Protein AF-A0A831PND3-F1 (afdb_monomer_lite)

Radius of gyration: 31.45 Å; chains: 1; bounding box: 60×33×91 Å

Secondary structure (DSSP, 8-state):
----S-SSHHHHHHHHHS-HHHHHHHHHHHSSS-HHHHHHHHHHHHHHHHHHHHHHHHHTT--S--SSSPPPPGGGHHHHHHHHT-----SSHHHHHHHHHHHHHHHHTTT-HHHHHHHHHHHHSS------GGGGS-----TT-PPPPGGGGT--GGGT-TTT-HHHHTT-TTS--SS--TTS----------TTS--SSTT--------

Organism: NCBI:txid483547

pLDDT: mean 79.55, std 15.81, range [35.5, 97.19]

InterPro domains:
  IPR006521 Tail protein I [PF09684] (71-136)

Sequence (211 aa):
MAGDKPTTDSGRQLYEILPEVYRTRDSYESGGQGDLAQFLDACGTLLDRLRATLDQRLADSFPDNPPQGPSCQPWLIPYFAQLLDVRLVSPDEHGRRDEVANAVAWRQRKGTLAAIEQIAEAVGQMEVEIQEGWRRIAVTPRIGMPRLPAGALGEDAAFDERAEHPLWAARHPALPTTTVDFRRPAGAVQVAVAEDAFPANPTAKRTTFSG

Structure (mmCIF, N/CA/C/O backbone):
data_AF-A0A831PND3-F1
#
_entry.id   AF-A0A831PND3-F1
#
loop_
_atom_site.group_PDB
_atom_site.id
_atom_site.type_symbol
_atom_site.label_atom_id
_atom_site.label_alt_id
_atom_site.label_comp_id
_atom_site.label_asym_id
_atom_site.label_entity_id
_atom_site.label_seq_id
_atom_site.pdbx_PDB_ins_code
_atom_site.Cartn_x
_atom_site.Cartn_y
_atom_site.Cartn_z
_atom_site.occupancy
_atom_site.B_iso_or_equiv
_atom_site.auth_seq_id
_atom_site.auth_comp_id
_atom_site.auth_asym_id
_atom_site.auth_atom_id
_atom_site.pdbx_PDB_model_num
ATOM 1 N N . MET A 1 1 ? -3.982 -18.893 42.682 1.00 35.50 1 MET A N 1
ATOM 2 C CA . MET A 1 1 ? -3.520 -17.514 42.409 1.00 35.50 1 MET A CA 1
ATOM 3 C C . MET A 1 1 ? -3.894 -17.154 40.969 1.00 35.50 1 MET A C 1
ATOM 5 O O . MET A 1 1 ? -3.021 -16.886 40.155 1.00 35.50 1 MET A O 1
ATOM 9 N N . ALA A 1 2 ? -5.181 -17.263 40.622 1.00 39.81 2 ALA A N 1
ATOM 10 C CA . ALA A 1 2 ? -5.678 -16.899 39.295 1.00 39.81 2 ALA A CA 1
ATOM 11 C C . ALA A 1 2 ? -5.933 -15.387 39.294 1.00 39.81 2 ALA A C 1
ATOM 13 O O . ALA A 1 2 ? -6.403 -14.857 40.297 1.00 39.81 2 ALA A O 1
ATOM 14 N N . GLY A 1 3 ? -5.502 -14.707 38.234 1.00 50.91 3 GLY A N 1
ATOM 15 C CA . GLY A 1 3 ? -5.354 -13.257 38.196 1.00 50.91 3 GLY A CA 1
ATOM 16 C C . GLY A 1 3 ? -6.664 -12.510 38.419 1.00 50.91 3 GLY A C 1
ATOM 17 O O . GLY A 1 3 ? -7.605 -12.645 37.648 1.00 50.91 3 GLY A O 1
ATOM 18 N N . ASP A 1 4 ? -6.656 -11.657 39.435 1.00 60.09 4 ASP A N 1
ATOM 19 C CA . ASP A 1 4 ? -7.743 -10.781 39.885 1.00 60.09 4 ASP A CA 1
ATOM 20 C C . ASP A 1 4 ? -8.026 -9.605 38.924 1.00 60.09 4 ASP A C 1
ATOM 22 O O . ASP A 1 4 ? -8.488 -8.539 39.320 1.00 60.09 4 ASP A O 1
ATOM 26 N N . LYS A 1 5 ? -7.637 -9.744 37.651 1.00 69.12 5 LYS A N 1
ATOM 27 C CA . LYS A 1 5 ? -7.599 -8.651 36.678 1.00 69.12 5 LYS A CA 1
ATOM 28 C C . LYS A 1 5 ? -8.502 -8.957 35.485 1.00 69.12 5 LYS A C 1
ATOM 30 O O . LYS A 1 5 ? -8.560 -10.115 35.068 1.00 69.12 5 LYS A O 1
ATOM 35 N N . PRO A 1 6 ? -9.164 -7.935 34.921 1.00 77.06 6 PRO A N 1
ATOM 36 C CA . PRO A 1 6 ? -9.934 -8.074 33.690 1.00 77.06 6 PRO A CA 1
ATOM 37 C C . PRO A 1 6 ? -9.056 -8.600 32.545 1.00 77.06 6 PRO A C 1
ATOM 39 O O . PRO A 1 6 ? -7.870 -8.254 32.414 1.00 77.06 6 PRO A O 1
ATOM 42 N N . THR A 1 7 ? -9.654 -9.473 31.739 1.00 86.06 7 THR A N 1
ATOM 43 C CA . THR A 1 7 ? -8.992 -10.180 30.641 1.00 86.06 7 THR A CA 1
ATOM 44 C C . THR A 1 7 ? -8.966 -9.354 29.360 1.00 86.06 7 THR A C 1
ATOM 46 O O . THR A 1 7 ? -7.968 -9.391 28.641 1.00 86.06 7 THR A O 1
ATOM 49 N N . THR A 1 8 ? -10.019 -8.574 29.122 1.00 90.88 8 THR A N 1
ATOM 50 C CA . THR A 1 8 ? -10.182 -7.688 27.965 1.00 90.88 8 THR A CA 1
ATOM 51 C C . THR A 1 8 ? -9.318 -6.436 28.077 1.00 90.88 8 THR A C 1
ATOM 53 O O . THR A 1 8 ? -9.046 -5.945 29.179 1.00 90.88 8 THR A O 1
ATOM 56 N N . ASP A 1 9 ? -8.891 -5.891 26.936 1.00 92.31 9 ASP A N 1
ATOM 57 C CA . ASP A 1 9 ? -8.018 -4.714 26.920 1.00 92.31 9 ASP A CA 1
ATOM 58 C C . ASP A 1 9 ? -8.786 -3.476 27.385 1.00 92.31 9 ASP A C 1
ATOM 60 O O . ASP A 1 9 ? -8.336 -2.769 28.292 1.00 92.31 9 ASP A O 1
ATOM 64 N N . SER A 1 10 ? -9.991 -3.251 26.847 1.00 93.81 10 SER A N 1
ATOM 65 C CA . SER A 1 10 ? -10.850 -2.156 27.309 1.00 93.81 10 SER A CA 1
ATOM 66 C C . SER A 1 10 ? -11.309 -2.349 28.757 1.00 93.81 10 SER A C 1
ATOM 68 O O . SER A 1 10 ? -11.367 -1.377 29.506 1.00 93.81 10 SER A O 1
ATOM 70 N N . GLY A 1 11 ? -11.599 -3.581 29.195 1.00 92.56 11 GLY A N 1
ATOM 71 C CA . GLY A 1 11 ? -11.976 -3.852 30.588 1.00 92.56 11 GLY A CA 1
ATOM 72 C C . GLY A 1 11 ? -10.847 -3.519 31.561 1.00 92.56 11 GLY A C 1
ATOM 73 O O . GLY A 1 11 ? -11.081 -2.912 32.608 1.00 92.56 11 GLY A O 1
ATOM 74 N N . ARG A 1 12 ? -9.599 -3.820 31.180 1.00 92.19 12 ARG A N 1
ATOM 75 C CA . ARG A 1 12 ? -8.406 -3.418 31.932 1.00 92.19 12 ARG A CA 1
ATOM 76 C C . ARG A 1 12 ? -8.239 -1.915 31.996 1.00 92.19 12 ARG A C 1
ATOM 78 O O . ARG A 1 12 ? -8.052 -1.396 33.092 1.00 92.19 12 ARG A O 1
ATOM 85 N N . GLN A 1 13 ? -8.389 -1.219 30.874 1.00 93.88 13 GLN A N 1
ATOM 86 C CA . GLN A 1 13 ? -8.336 0.243 30.852 1.00 93.88 13 GLN A CA 1
ATOM 87 C C . GLN A 1 13 ? -9.412 0.868 31.748 1.00 93.88 13 GLN A C 1
ATOM 89 O O . GLN A 1 13 ? -9.112 1.760 32.537 1.00 93.88 13 GLN A O 1
ATOM 94 N N . LEU A 1 14 ? -10.654 0.378 31.683 1.00 92.56 14 LEU A N 1
ATOM 95 C CA . LEU A 1 14 ? -11.741 0.860 32.538 1.00 92.56 14 LEU A CA 1
ATOM 96 C C . LEU A 1 14 ? -11.438 0.639 34.023 1.00 92.56 14 LEU A C 1
ATOM 98 O O . LEU A 1 14 ? -11.609 1.553 34.833 1.00 92.56 14 LEU A O 1
ATOM 102 N N . TYR A 1 15 ? -10.951 -0.551 34.377 1.00 91.00 15 TYR A N 1
ATOM 103 C CA . TYR A 1 15 ? -10.554 -0.857 35.746 1.00 91.00 15 TYR A CA 1
ATOM 104 C C . TYR A 1 15 ? -9.402 0.046 36.209 1.00 91.00 15 TYR A C 1
ATOM 106 O O . TYR A 1 15 ? -9.449 0.563 37.323 1.00 91.00 15 TYR A O 1
ATOM 114 N N . GLU A 1 16 ? -8.420 0.314 35.341 1.00 90.69 16 GLU A N 1
ATOM 115 C CA . GLU A 1 16 ? -7.264 1.194 35.575 1.00 90.69 16 GLU A CA 1
ATOM 116 C C . GLU A 1 16 ? -7.594 2.694 35.659 1.00 90.69 16 GLU A C 1
ATOM 118 O O . GLU A 1 16 ? -6.811 3.458 36.234 1.00 90.69 16 GLU A O 1
ATOM 123 N N . ILE A 1 17 ? -8.759 3.124 35.182 1.00 94.25 17 ILE A N 1
ATOM 124 C CA . ILE A 1 17 ? -9.244 4.502 35.352 1.00 94.25 17 ILE A CA 1
ATOM 125 C C . ILE A 1 17 ? -9.964 4.679 36.700 1.00 94.25 17 ILE A C 1
ATOM 127 O O . ILE A 1 17 ? -9.979 5.774 37.263 1.00 94.25 17 ILE A O 1
ATOM 131 N N . LEU A 1 18 ? -10.544 3.609 37.253 1.00 91.06 18 LEU A N 1
ATOM 132 C CA . LEU A 1 18 ? -11.329 3.670 38.487 1.00 91.06 18 LEU A CA 1
ATOM 133 C C . LEU A 1 18 ? -10.467 4.079 39.701 1.00 91.06 18 LEU A C 1
ATOM 135 O O . LEU A 1 18 ? -9.390 3.520 39.872 1.00 91.06 18 LEU A O 1
ATOM 139 N N . PRO A 1 19 ? -10.911 4.971 40.603 1.00 93.06 19 PRO A N 1
ATOM 140 C CA . PRO A 1 19 ? -10.143 5.299 41.804 1.00 93.06 19 PRO A CA 1
ATOM 141 C C . PRO A 1 19 ? -9.805 4.072 42.666 1.00 93.06 19 PRO A C 1
ATOM 143 O O . PRO A 1 19 ? -10.634 3.178 42.847 1.00 93.06 19 PRO A O 1
ATOM 146 N N . GLU A 1 20 ? -8.609 4.069 43.260 1.00 88.00 20 GLU A N 1
ATOM 147 C CA . GLU A 1 20 ? -8.076 2.940 44.040 1.00 88.00 20 GLU A CA 1
ATOM 148 C C . GLU A 1 20 ? -9.002 2.504 45.183 1.00 88.00 20 GLU A C 1
ATOM 150 O O . GLU A 1 20 ? -9.171 1.310 45.412 1.00 88.00 20 GLU A O 1
ATOM 155 N N . VAL A 1 21 ? -9.690 3.454 45.830 1.00 89.88 21 VAL A N 1
ATOM 156 C CA . VAL A 1 21 ? -10.654 3.180 46.912 1.00 89.88 21 VAL A CA 1
ATOM 157 C C . VAL A 1 21 ? -11.703 2.141 46.497 1.00 89.88 21 VAL A C 1
ATOM 159 O O . VAL A 1 21 ? -12.048 1.267 47.291 1.00 89.88 21 VAL A O 1
ATOM 162 N N . TYR A 1 22 ? -12.188 2.195 45.253 1.00 87.00 22 TYR A N 1
ATOM 163 C CA . TYR A 1 22 ? -13.190 1.249 44.761 1.00 87.00 22 TYR A CA 1
ATOM 164 C C . TYR A 1 22 ? -12.589 -0.116 44.411 1.00 87.00 22 TYR A C 1
ATOM 166 O O . TYR A 1 22 ? -13.226 -1.130 44.669 1.00 87.00 22 TYR A O 1
ATOM 174 N N . ARG A 1 23 ? -11.349 -0.162 43.908 1.00 85.50 23 ARG A N 1
ATOM 175 C CA . ARG A 1 23 ? -10.635 -1.421 43.615 1.00 85.50 23 ARG A CA 1
ATOM 176 C C . ARG A 1 23 ? -10.298 -2.203 44.884 1.00 85.50 23 ARG A C 1
ATOM 178 O O . ARG A 1 23 ? -10.438 -3.423 44.940 1.00 85.50 23 ARG A O 1
ATOM 185 N N . THR A 1 24 ? -9.875 -1.493 45.926 1.00 85.06 24 THR A N 1
ATOM 186 C CA . THR A 1 24 ? -9.566 -2.098 47.226 1.00 85.06 24 THR A CA 1
ATOM 187 C C . THR A 1 24 ? -10.832 -2.605 47.906 1.00 85.06 24 THR A C 1
ATOM 189 O O . THR A 1 24 ? -10.813 -3.660 48.529 1.00 85.06 24 THR A O 1
ATOM 192 N N . ARG A 1 25 ? -11.957 -1.894 47.759 1.00 83.56 25 ARG A N 1
ATOM 193 C CA . ARG A 1 25 ? -13.242 -2.345 48.306 1.00 83.56 25 ARG A CA 1
ATOM 194 C C . ARG A 1 25 ? -13.769 -3.599 47.602 1.00 83.56 25 ARG A C 1
ATOM 196 O O . ARG A 1 25 ? -14.216 -4.515 48.281 1.00 83.56 25 ARG A O 1
ATOM 203 N N . ASP A 1 26 ? -13.678 -3.637 46.275 1.00 81.31 26 ASP A N 1
ATOM 204 C CA . ASP A 1 26 ? -14.124 -4.768 45.448 1.00 81.31 26 ASP A CA 1
ATOM 205 C C . ASP A 1 26 ? -13.335 -6.055 45.753 1.00 81.31 26 ASP A C 1
ATOM 207 O O . ASP A 1 26 ? -13.905 -7.135 45.883 1.00 81.31 26 ASP A O 1
ATOM 211 N N . SER A 1 27 ? -12.023 -5.932 45.979 1.00 74.25 27 SER A N 1
ATOM 212 C CA . SER A 1 27 ? -11.165 -7.070 46.343 1.00 74.25 27 SER A CA 1
ATOM 213 C C . SER A 1 27 ? -11.319 -7.528 47.802 1.00 74.25 27 SER A C 1
ATOM 215 O O . SER A 1 27 ? -11.101 -8.703 48.102 1.00 74.25 27 SER A O 1
ATOM 217 N N . TYR A 1 28 ? -11.718 -6.637 48.719 1.00 66.12 28 TYR A N 1
ATOM 218 C CA . TYR A 1 28 ? -11.872 -6.966 50.141 1.00 66.12 28 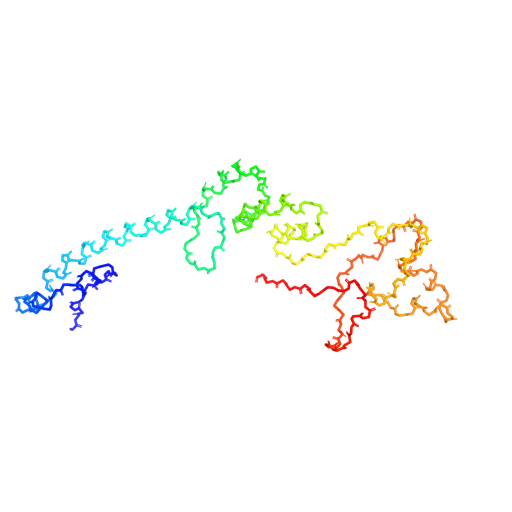TYR A CA 1
ATOM 219 C C . TYR A 1 28 ? -13.156 -7.754 50.452 1.00 66.12 28 TYR A C 1
ATOM 221 O O . TYR A 1 28 ? -13.135 -8.619 51.327 1.00 66.12 28 TYR A O 1
ATOM 229 N N . GLU A 1 29 ? -14.267 -7.478 49.757 1.00 60.94 29 GLU A N 1
ATOM 230 C CA . GLU A 1 29 ? -15.556 -8.152 50.002 1.00 60.94 29 GLU A CA 1
ATOM 231 C C . GLU A 1 29 ? -15.679 -9.519 49.293 1.00 60.94 29 GLU A C 1
ATOM 233 O O . GLU A 1 29 ? -16.270 -10.433 49.870 1.00 60.94 29 GLU A O 1
ATOM 238 N N . SER A 1 30 ? -15.095 -9.711 48.099 1.00 59.28 30 SER A N 1
ATOM 239 C CA . SER A 1 30 ? -15.351 -10.918 47.282 1.00 59.28 30 SER A CA 1
ATOM 240 C C . SER A 1 30 ? -14.415 -12.116 47.509 1.00 59.28 30 SER A C 1
ATOM 242 O O . SER A 1 30 ? -14.737 -13.216 47.061 1.00 59.28 30 SER A O 1
ATOM 244 N N . GLY A 1 31 ? -13.258 -11.975 48.174 1.00 58.12 31 GLY A N 1
ATOM 245 C CA . GLY A 1 31 ? -12.319 -13.099 48.390 1.00 58.12 31 GLY A CA 1
ATOM 246 C C . GLY A 1 31 ? -11.818 -13.799 47.103 1.00 58.12 31 GLY A C 1
ATOM 247 O O . GLY A 1 31 ? -11.272 -14.903 47.172 1.00 58.12 31 GLY A O 1
ATOM 248 N N . GLY A 1 32 ? -12.011 -13.160 45.943 1.00 62.31 32 GLY A N 1
ATOM 249 C CA . GLY A 1 32 ? -11.765 -13.611 44.568 1.00 62.31 32 GLY A CA 1
ATOM 250 C C . GLY A 1 32 ? -11.989 -12.444 43.587 1.00 62.31 32 GLY A C 1
ATOM 251 O O . GLY A 1 32 ? -12.090 -11.312 44.054 1.00 62.31 32 GLY A O 1
ATOM 252 N N . GLN A 1 33 ? -12.109 -12.713 42.271 1.00 63.28 33 GLN A N 1
ATOM 253 C CA . GLN A 1 33 ? -12.371 -11.687 41.238 1.00 63.28 33 GLN A CA 1
ATOM 254 C C . GLN A 1 33 ? -13.569 -10.829 41.643 1.00 63.28 33 GLN A C 1
ATOM 256 O O . GLN A 1 33 ? -14.703 -11.306 41.586 1.00 63.28 33 GLN A O 1
ATOM 261 N N . GLY A 1 34 ? -13.301 -9.593 42.068 1.00 78.38 34 GLY A N 1
ATOM 262 C CA . GLY A 1 34 ? -14.329 -8.665 42.521 1.00 78.38 34 GLY A CA 1
ATOM 263 C C . GLY A 1 34 ? -15.437 -8.500 41.479 1.00 78.38 34 GLY A C 1
ATOM 264 O O . GLY A 1 34 ? -15.184 -8.510 40.266 1.00 78.38 34 GLY A O 1
ATOM 265 N N . ASP A 1 35 ? -16.684 -8.421 41.941 1.00 85.94 35 ASP A N 1
ATOM 266 C CA . ASP A 1 35 ? -17.862 -8.404 41.067 1.00 85.94 35 ASP A CA 1
ATOM 267 C C . ASP A 1 35 ? -17.827 -7.192 40.122 1.00 85.94 35 ASP A C 1
ATOM 269 O O . ASP A 1 35 ? -18.256 -7.280 38.965 1.00 85.94 35 ASP A O 1
ATOM 273 N N . LEU A 1 36 ? -17.255 -6.066 40.572 1.00 87.31 36 LEU A N 1
ATOM 274 C CA . LEU A 1 36 ? -17.065 -4.885 39.736 1.00 87.31 36 LEU A CA 1
ATOM 275 C C . LEU A 1 36 ? -16.008 -5.124 38.652 1.00 87.31 36 LEU A C 1
ATOM 277 O O . LEU A 1 36 ? -16.222 -4.721 37.508 1.00 87.31 36 LEU A O 1
ATOM 281 N N . ALA A 1 37 ? -14.895 -5.791 38.969 1.00 87.25 37 ALA A N 1
ATOM 282 C CA . ALA A 1 37 ? -13.896 -6.162 37.969 1.00 87.25 37 ALA A CA 1
ATOM 283 C C . ALA A 1 37 ? -14.490 -7.071 36.876 1.00 87.25 37 ALA A C 1
ATOM 285 O O . ALA A 1 37 ? -14.243 -6.835 35.692 1.00 87.25 37 ALA A O 1
ATOM 286 N N . GLN A 1 38 ? -15.325 -8.052 37.245 1.00 88.69 38 GLN A N 1
ATOM 287 C CA . GLN A 1 38 ? -16.021 -8.918 36.280 1.00 88.69 38 GLN A CA 1
ATOM 288 C C . GLN A 1 38 ? -17.031 -8.142 35.428 1.00 88.69 38 GLN A C 1
ATOM 290 O O . GLN A 1 38 ? -17.097 -8.327 34.211 1.00 88.69 38 GLN A O 1
ATOM 295 N N . PHE A 1 39 ? -17.797 -7.240 36.045 1.00 90.69 39 PHE A N 1
ATOM 296 C CA . PHE A 1 39 ? -18.729 -6.375 35.325 1.00 90.69 39 PHE A CA 1
ATOM 297 C C . PHE A 1 39 ? -18.006 -5.490 34.299 1.00 90.69 39 PHE A C 1
ATOM 299 O O . PHE A 1 39 ? -18.421 -5.411 33.141 1.00 90.69 39 PHE A O 1
ATOM 306 N N . LEU A 1 40 ? -16.892 -4.866 34.693 1.00 92.50 40 LEU A N 1
ATOM 307 C CA . LEU A 1 40 ? -16.088 -4.035 33.797 1.00 92.50 40 LEU A CA 1
ATOM 308 C C . LEU A 1 40 ? -15.431 -4.852 32.679 1.00 92.50 40 LEU A C 1
ATOM 310 O O . LEU A 1 40 ? -15.323 -4.348 31.562 1.00 92.50 40 LEU A O 1
ATOM 314 N N . ASP A 1 41 ? -15.054 -6.107 32.929 1.00 92.56 41 ASP A N 1
ATOM 315 C CA . ASP A 1 41 ? -14.547 -7.013 31.889 1.00 92.56 41 ASP A CA 1
ATOM 316 C C . ASP A 1 41 ? -15.638 -7.393 30.869 1.00 92.56 41 ASP A C 1
ATOM 318 O O . ASP A 1 41 ? -15.409 -7.403 29.654 1.00 92.56 41 ASP A O 1
ATOM 322 N N . ALA A 1 42 ? -16.870 -7.620 31.335 1.00 93.19 42 ALA A N 1
ATOM 323 C CA . ALA A 1 42 ? -18.021 -7.845 30.462 1.00 93.19 42 ALA A CA 1
ATOM 324 C C . ALA A 1 42 ? -18.337 -6.604 29.603 1.00 93.19 42 ALA A C 1
ATOM 326 O O . ALA A 1 42 ? -18.576 -6.728 28.398 1.00 93.19 42 ALA A O 1
ATOM 327 N N . CYS A 1 43 ? -18.274 -5.398 30.184 1.00 94.88 43 CYS A N 1
ATOM 328 C CA . CYS A 1 43 ? -18.353 -4.147 29.423 1.00 94.88 43 CYS A CA 1
ATOM 329 C C . CYS A 1 43 ? -17.195 -4.017 28.420 1.00 94.88 43 CYS A C 1
ATOM 331 O O . CYS A 1 43 ? -17.421 -3.643 27.267 1.00 94.88 43 CYS A O 1
ATOM 333 N N . GLY A 1 44 ? -15.977 -4.372 28.834 1.00 95.56 44 GLY A N 1
ATOM 334 C CA . GLY A 1 44 ? -14.778 -4.383 28.000 1.00 95.56 44 GLY A CA 1
ATOM 335 C C . GLY A 1 44 ? -14.932 -5.257 26.760 1.00 95.56 44 GLY A C 1
ATOM 336 O O . GLY A 1 44 ? -14.604 -4.818 25.663 1.00 95.56 44 GLY A O 1
ATOM 337 N N . THR A 1 45 ? -15.565 -6.425 26.892 1.00 95.69 45 THR A N 1
ATOM 338 C CA . THR A 1 45 ? -15.861 -7.319 25.758 1.00 95.69 45 THR A CA 1
ATOM 339 C C . THR A 1 45 ? -16.691 -6.627 24.672 1.00 95.69 45 THR A C 1
ATOM 341 O O . THR A 1 45 ? -16.440 -6.802 23.478 1.00 95.69 45 THR A O 1
ATOM 344 N N . LEU A 1 46 ? -17.700 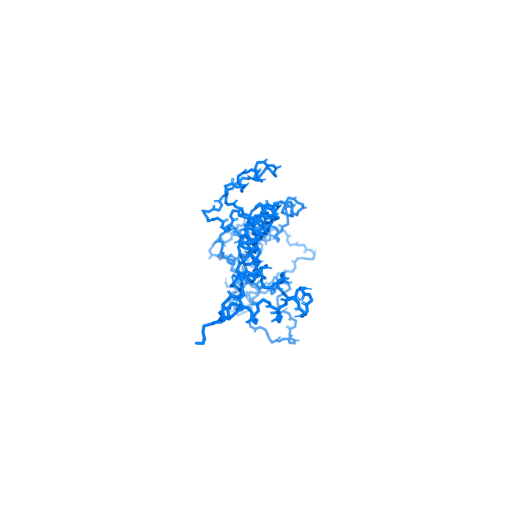-5.841 25.063 1.00 96.19 46 LEU A N 1
ATOM 345 C CA . LEU A 1 46 ? -18.529 -5.097 24.113 1.00 96.19 46 LEU A CA 1
ATOM 346 C C . LEU A 1 46 ? -17.742 -3.948 23.473 1.00 96.19 46 LEU A C 1
ATOM 348 O O . LEU A 1 46 ? -17.838 -3.747 22.261 1.00 96.19 46 LEU A O 1
ATOM 352 N N . LEU A 1 47 ? -16.958 -3.218 24.268 1.00 96.75 47 LEU A N 1
ATOM 353 C CA . LEU A 1 47 ? -16.147 -2.099 23.787 1.00 96.75 47 LEU A CA 1
ATOM 354 C C . LEU A 1 47 ? -15.045 -2.548 22.826 1.00 96.75 47 LEU A C 1
ATOM 356 O O . LEU A 1 47 ? -14.865 -1.911 21.793 1.00 96.75 47 LEU A O 1
ATOM 360 N N . ASP A 1 48 ? -14.377 -3.668 23.100 1.00 96.19 48 ASP A N 1
ATOM 361 C CA . ASP A 1 48 ? -13.359 -4.237 22.213 1.00 96.19 48 ASP A CA 1
ATOM 362 C C . ASP A 1 48 ? -13.967 -4.634 20.861 1.00 96.19 48 ASP A C 1
ATOM 364 O O . ASP A 1 48 ? -13.398 -4.342 19.811 1.00 96.19 48 ASP A O 1
ATOM 368 N N . ARG A 1 49 ? -15.174 -5.220 20.853 1.00 96.50 49 ARG A N 1
ATOM 369 C CA . ARG A 1 49 ? -15.898 -5.527 19.604 1.00 96.50 49 ARG A CA 1
ATOM 370 C C . ARG A 1 49 ? -16.291 -4.269 18.837 1.00 96.50 49 ARG A C 1
ATOM 372 O O . ARG A 1 49 ? -16.177 -4.234 17.610 1.00 96.50 49 ARG A O 1
ATOM 379 N N . LEU A 1 50 ? -16.760 -3.241 19.544 1.00 97.19 50 LEU A N 1
ATOM 380 C CA . LEU A 1 50 ? -17.100 -1.959 18.933 1.00 97.19 50 LEU A CA 1
ATOM 381 C C . LEU A 1 50 ? -15.855 -1.311 18.320 1.00 97.19 50 LEU A C 1
ATOM 383 O O . LEU A 1 50 ? -15.900 -0.868 17.176 1.00 97.19 50 LEU A O 1
ATOM 387 N N . ARG A 1 51 ? -14.739 -1.313 19.053 1.00 95.31 51 ARG A N 1
ATOM 388 C CA . ARG A 1 51 ? -13.455 -0.796 18.587 1.00 95.31 51 ARG A CA 1
ATOM 389 C C . ARG A 1 51 ? -12.962 -1.551 17.360 1.00 95.31 51 ARG A C 1
ATOM 391 O O . ARG A 1 51 ? -12.702 -0.912 16.352 1.00 95.31 51 ARG A O 1
ATOM 398 N N . ALA A 1 52 ? -12.956 -2.882 17.393 1.00 94.69 52 ALA A N 1
ATOM 399 C CA . ALA A 1 52 ? -12.585 -3.701 16.240 1.00 94.69 52 ALA A CA 1
ATOM 400 C C . ALA A 1 52 ? -13.456 -3.399 15.007 1.00 94.69 52 ALA A C 1
ATOM 402 O O . ALA A 1 52 ? -12.958 -3.354 13.886 1.00 94.69 52 ALA A O 1
ATOM 403 N N . THR A 1 53 ? -14.752 -3.132 15.206 1.00 96.31 53 THR A N 1
ATOM 404 C CA . THR A 1 53 ? -15.659 -2.728 14.119 1.00 96.31 53 THR A CA 1
ATOM 405 C C . THR A 1 53 ? -15.298 -1.352 13.555 1.00 96.31 53 THR A C 1
ATOM 407 O O . THR A 1 53 ? -15.343 -1.155 12.343 1.00 96.31 53 THR A O 1
ATOM 410 N N . LEU A 1 54 ? -14.947 -0.390 14.413 1.00 96.25 54 LEU A N 1
ATOM 411 C CA . LEU A 1 54 ? -14.516 0.943 13.985 1.00 96.25 54 LEU A CA 1
ATOM 412 C C . LEU A 1 54 ? -13.167 0.900 13.262 1.00 96.25 54 LEU A C 1
ATOM 414 O O . LEU A 1 54 ? -13.029 1.548 12.227 1.00 96.25 54 LEU A O 1
ATOM 418 N N . ASP A 1 55 ? -12.221 0.111 13.767 1.00 95.00 55 ASP A N 1
A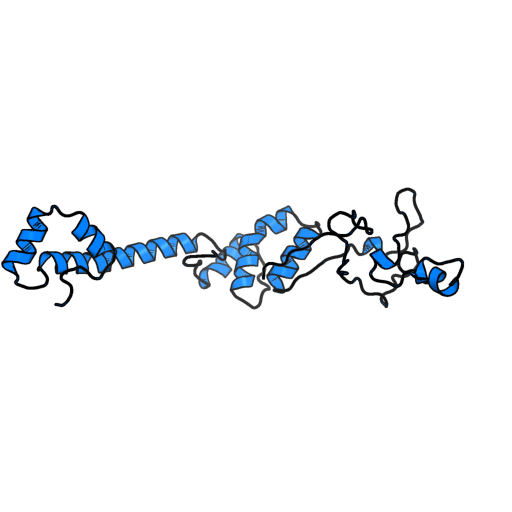TOM 419 C CA . ASP A 1 55 ? -10.907 -0.082 13.157 1.00 95.00 55 ASP A CA 1
ATOM 420 C C . ASP A 1 55 ? -11.050 -0.739 11.776 1.00 95.00 55 ASP A C 1
ATOM 422 O O . ASP A 1 55 ? -10.477 -0.250 10.803 1.00 95.00 55 ASP A O 1
ATOM 426 N N . GLN A 1 56 ? -11.896 -1.772 11.645 1.00 95.75 56 GLN A N 1
ATOM 427 C CA . GLN A 1 56 ? -12.190 -2.375 10.342 1.00 95.75 56 GLN A CA 1
ATOM 428 C C . GLN A 1 56 ? -12.888 -1.388 9.401 1.00 95.75 56 GLN A C 1
ATOM 430 O O . GLN A 1 56 ? -12.519 -1.292 8.237 1.00 95.75 56 GLN A O 1
ATOM 435 N N . ARG A 1 57 ? -13.857 -0.605 9.889 1.00 95.19 57 ARG A N 1
ATOM 436 C CA . ARG A 1 57 ? -14.542 0.407 9.072 1.00 95.19 57 ARG A CA 1
ATOM 437 C C . ARG A 1 57 ? -13.583 1.494 8.575 1.00 95.19 57 ARG A C 1
ATOM 439 O O . ARG A 1 57 ? -13.755 2.008 7.470 1.00 95.19 57 ARG A O 1
ATOM 446 N N . LEU A 1 58 ? -12.601 1.871 9.392 1.00 94.62 58 LEU A N 1
ATOM 447 C CA . LEU A 1 58 ? -11.538 2.778 8.976 1.00 94.62 58 LEU A CA 1
ATOM 448 C C . LEU A 1 58 ? -10.669 2.120 7.900 1.00 94.62 58 LEU A C 1
ATOM 450 O O . LEU A 1 58 ? -10.443 2.740 6.865 1.00 94.62 58 LEU A O 1
ATOM 454 N N . ALA A 1 59 ? -10.251 0.868 8.105 1.00 94.75 59 ALA A N 1
ATOM 455 C CA . ALA A 1 59 ? -9.482 0.109 7.121 1.00 94.75 59 ALA A CA 1
ATOM 456 C C . ALA A 1 59 ? -10.226 -0.032 5.785 1.00 94.75 59 ALA A C 1
ATOM 458 O O . ALA A 1 59 ? -9.632 0.161 4.733 1.00 94.75 59 ALA A O 1
ATOM 459 N N . ASP A 1 60 ? -11.542 -0.252 5.809 1.00 94.88 60 ASP A N 1
ATOM 460 C CA . ASP A 1 60 ? -12.396 -0.330 4.617 1.00 94.88 60 ASP A CA 1
ATOM 461 C C . ASP A 1 60 ? -12.411 0.969 3.794 1.00 94.88 60 ASP A C 1
ATOM 463 O O . ASP A 1 60 ? -12.766 0.958 2.619 1.00 94.88 60 ASP A O 1
ATOM 467 N N . SER A 1 61 ? -11.991 2.100 4.365 1.00 92.75 61 SER A N 1
ATOM 468 C CA . SER A 1 61 ? -11.878 3.358 3.617 1.00 92.75 61 SER A CA 1
ATOM 469 C C . SER A 1 61 ? -10.662 3.394 2.681 1.00 92.75 61 SER A C 1
ATOM 471 O O . SER A 1 61 ? -10.618 4.244 1.790 1.00 92.75 61 SER A O 1
ATOM 473 N N . PHE A 1 62 ? -9.698 2.484 2.856 1.00 92.81 62 PHE A N 1
ATOM 474 C CA . PHE A 1 62 ? -8.436 2.471 2.121 1.00 92.81 62 PHE A CA 1
ATOM 475 C C . PHE A 1 62 ? -8.252 1.141 1.371 1.00 92.81 62 PHE A C 1
ATOM 477 O O . PHE A 1 62 ? -8.201 0.082 1.991 1.00 92.81 62 PHE A O 1
ATOM 484 N N . PRO A 1 63 ? -8.169 1.148 0.029 1.00 91.81 63 PRO A N 1
ATOM 485 C CA . PRO A 1 63 ? -8.032 -0.079 -0.756 1.00 91.81 63 PRO A CA 1
ATOM 486 C C . PRO A 1 63 ? -6.614 -0.671 -0.744 1.00 91.81 63 PRO A C 1
ATOM 488 O O . PRO A 1 63 ? -6.385 -1.664 -1.427 1.00 91.81 63 PRO A O 1
ATOM 491 N N . ASP A 1 64 ? -5.670 -0.058 -0.033 1.00 90.75 64 ASP A N 1
ATOM 492 C CA . ASP A 1 64 ? -4.255 -0.411 -0.028 1.00 90.75 64 ASP A CA 1
ATOM 493 C C . ASP A 1 64 ? -3.931 -1.629 0.855 1.00 90.75 64 ASP A C 1
ATOM 495 O O . ASP A 1 64 ? -4.791 -2.248 1.495 1.00 90.75 64 ASP A O 1
ATOM 499 N N . ASN A 1 65 ? -2.652 -2.003 0.825 1.00 89.94 65 ASN A N 1
ATOM 500 C CA . ASN A 1 65 ? -2.067 -3.073 1.616 1.00 89.94 65 ASN A CA 1
ATOM 501 C C . ASN A 1 65 ? -1.200 -2.461 2.732 1.00 89.94 65 ASN A C 1
ATOM 503 O O . ASN A 1 65 ? -0.013 -2.206 2.511 1.00 89.94 65 ASN A O 1
ATOM 507 N N . PRO A 1 66 ? -1.757 -2.186 3.926 1.00 89.62 66 PRO A N 1
ATOM 508 C CA . PRO A 1 66 ? -0.971 -1.623 5.013 1.00 89.62 66 PRO A CA 1
ATOM 509 C C . PRO A 1 66 ? 0.063 -2.644 5.527 1.00 89.62 66 PRO A C 1
ATOM 511 O O . PRO A 1 66 ? -0.251 -3.829 5.648 1.00 89.62 66 PRO A O 1
ATOM 514 N N . PRO A 1 67 ? 1.286 -2.213 5.900 1.00 87.19 67 PRO A N 1
ATOM 515 C CA . PRO A 1 67 ? 2.313 -3.113 6.435 1.00 87.19 67 PRO A CA 1
ATOM 516 C C . PRO A 1 67 ? 1.949 -3.672 7.819 1.00 87.19 67 PRO A C 1
ATOM 518 O O . PRO A 1 67 ? 2.503 -4.680 8.252 1.00 87.19 67 PRO A O 1
ATOM 521 N N . GLN A 1 68 ? 1.054 -2.993 8.543 1.00 86.50 68 GLN A N 1
ATOM 522 C CA . GLN A 1 68 ? 0.572 -3.378 9.866 1.00 86.50 68 GLN A CA 1
ATOM 523 C C . GLN A 1 68 ? -0.910 -3.015 9.994 1.00 86.50 68 GLN A C 1
ATOM 525 O O . GLN A 1 68 ? -1.323 -1.944 9.555 1.00 86.50 68 GLN A O 1
ATOM 530 N N . GLY A 1 69 ? -1.685 -3.870 10.662 1.00 86.81 69 GLY A N 1
ATOM 531 C CA . GLY A 1 69 ? -3.113 -3.654 10.902 1.00 86.81 69 GLY A CA 1
ATOM 532 C C . GLY A 1 69 ? -4.027 -4.356 9.890 1.00 86.81 69 GLY A C 1
ATOM 533 O O . GLY A 1 69 ? -3.549 -5.082 9.016 1.00 86.81 69 GLY A O 1
ATOM 534 N N . PRO A 1 70 ? -5.353 -4.203 10.048 1.00 90.06 70 PRO A N 1
ATOM 535 C CA . PRO A 1 70 ? -6.322 -4.794 9.138 1.00 90.06 70 PRO A CA 1
ATOM 536 C C . PRO A 1 70 ? -6.326 -4.051 7.800 1.00 90.06 70 PRO A C 1
ATOM 538 O O . PRO A 1 70 ? -6.264 -2.824 7.758 1.00 90.06 70 PRO A O 1
ATOM 541 N N . SER A 1 71 ? -6.435 -4.798 6.706 1.00 92.50 71 SER A N 1
ATOM 542 C CA . SER A 1 71 ? -6.717 -4.243 5.386 1.00 92.50 71 SER A CA 1
ATOM 543 C C . SER A 1 71 ? -8.228 -4.095 5.175 1.00 92.50 71 SER A C 1
ATOM 545 O O . SER A 1 71 ? -9.045 -4.685 5.891 1.00 92.50 71 SER A O 1
ATOM 547 N N . CYS A 1 72 ? -8.612 -3.300 4.174 1.00 94.25 72 CYS A N 1
ATOM 548 C CA . CYS A 1 72 ? -9.995 -3.202 3.702 1.00 94.25 72 CYS A CA 1
ATOM 549 C C . CYS A 1 72 ? -10.584 -4.587 3.395 1.00 94.25 72 CYS A C 1
ATOM 551 O O . CYS A 1 72 ? -9.849 -5.481 3.002 1.00 94.25 72 CYS A O 1
ATOM 553 N N . GLN A 1 73 ? -11.887 -4.812 3.531 1.00 94.25 73 GLN A N 1
ATOM 554 C CA . GLN A 1 73 ? -12.474 -6.117 3.218 1.00 94.25 73 GLN A CA 1
ATOM 555 C C . GLN A 1 73 ? -12.462 -6.444 1.702 1.00 94.25 73 GLN A C 1
ATOM 557 O O . GLN A 1 73 ? -12.777 -5.582 0.879 1.00 94.25 73 GLN A O 1
ATOM 562 N N . PRO A 1 74 ? -12.190 -7.706 1.296 1.00 93.50 74 PRO A N 1
ATOM 563 C CA . PRO A 1 74 ? -12.028 -8.083 -0.118 1.00 93.50 74 PRO A CA 1
ATOM 564 C C . PRO A 1 74 ? -13.235 -7.753 -1.007 1.00 93.50 74 PRO A C 1
ATOM 566 O O . PRO A 1 74 ? -13.091 -7.427 -2.185 1.00 93.50 74 PRO A O 1
ATOM 569 N N . TRP A 1 75 ? -14.446 -7.826 -0.444 1.00 94.25 75 TRP A N 1
ATOM 570 C CA . TRP A 1 75 ? -15.688 -7.568 -1.174 1.00 94.25 75 TRP A CA 1
ATOM 571 C C . TRP A 1 75 ? -15.844 -6.103 -1.594 1.00 94.25 75 TRP A C 1
ATOM 573 O O . TRP A 1 75 ? -16.658 -5.824 -2.473 1.00 94.25 75 TRP A O 1
ATOM 583 N N . LEU A 1 76 ? -15.081 -5.179 -1.001 1.00 95.88 76 LEU A N 1
ATOM 584 C CA . LEU A 1 76 ? -15.142 -3.753 -1.307 1.00 95.88 76 LEU A CA 1
ATOM 585 C C . LEU A 1 76 ? -14.245 -3.370 -2.500 1.00 95.88 76 LEU A C 1
ATOM 587 O O . LEU A 1 76 ? -14.520 -2.385 -3.187 1.00 95.88 76 LEU A O 1
ATOM 591 N N . ILE A 1 77 ? -13.229 -4.185 -2.819 1.00 95.12 77 ILE A N 1
ATOM 592 C CA . ILE A 1 77 ? -12.290 -3.944 -3.931 1.00 95.12 77 ILE A CA 1
ATOM 593 C C . ILE A 1 77 ? -13.019 -3.720 -5.272 1.00 95.12 77 ILE A C 1
ATOM 595 O O . ILE A 1 77 ? -12.704 -2.739 -5.947 1.00 95.12 77 ILE A O 1
ATOM 599 N N . PRO A 1 78 ? -14.024 -4.530 -5.675 1.00 95.31 78 PRO A N 1
ATOM 600 C CA . PRO A 1 78 ? -14.755 -4.298 -6.922 1.00 95.31 78 PRO A CA 1
ATOM 601 C C . PRO A 1 78 ? -15.500 -2.956 -6.963 1.00 95.31 78 PRO A C 1
ATOM 603 O O . PRO A 1 78 ? -15.636 -2.369 -8.034 1.00 95.31 78 PRO A O 1
ATOM 606 N N . TYR A 1 79 ? -15.954 -2.444 -5.815 1.00 96.00 79 TYR A N 1
ATOM 607 C CA . TYR A 1 79 ? -16.630 -1.146 -5.737 1.00 96.00 79 TYR A CA 1
ATOM 608 C C . TYR A 1 79 ? -15.643 0.003 -5.914 1.00 96.00 79 TYR A C 1
ATOM 610 O O . TYR A 1 79 ? -15.931 0.946 -6.650 1.00 96.00 79 TYR A O 1
ATOM 618 N N . PHE A 1 80 ? -14.455 -0.091 -5.311 1.00 96.50 80 PHE A N 1
ATOM 619 C CA . PHE A 1 80 ? -13.388 0.870 -5.581 1.00 96.50 80 PHE A CA 1
ATOM 620 C C . PHE A 1 80 ? -12.923 0.813 -7.035 1.00 96.50 80 PHE A C 1
ATOM 622 O O . PHE A 1 80 ? -12.717 1.857 -7.651 1.00 96.50 80 PHE A O 1
ATOM 629 N N . ALA A 1 81 ? -12.817 -0.388 -7.607 1.00 96.25 81 ALA A N 1
ATOM 630 C CA . ALA A 1 81 ? -12.483 -0.556 -9.012 1.00 96.25 81 ALA A CA 1
ATOM 631 C C . ALA A 1 81 ? -13.532 0.109 -9.917 1.00 96.25 81 ALA A C 1
ATOM 633 O O . ALA A 1 81 ? -13.172 0.845 -10.829 1.00 96.25 81 ALA A O 1
ATOM 634 N N . GLN A 1 82 ? -14.825 -0.053 -9.624 1.00 97.06 82 GLN A N 1
ATOM 635 C CA . GLN A 1 82 ? -15.890 0.639 -10.351 1.00 97.06 82 GLN A CA 1
ATOM 636 C C . GLN A 1 82 ? -15.831 2.164 -10.166 1.00 97.06 82 GLN A C 1
ATOM 638 O O . GLN A 1 82 ? -16.014 2.903 -11.131 1.00 97.06 82 GLN A O 1
ATOM 643 N N . LEU A 1 83 ? -15.558 2.642 -8.948 1.00 96.00 83 LEU A N 1
ATOM 644 C CA . LEU A 1 83 ? -15.466 4.069 -8.628 1.00 96.00 83 LEU A CA 1
ATOM 645 C C . LEU A 1 83 ? -14.300 4.757 -9.351 1.00 96.00 83 LEU A C 1
ATOM 647 O O . LEU A 1 83 ? -14.446 5.878 -9.835 1.00 96.00 83 LEU A O 1
ATOM 651 N N . LEU A 1 84 ? -13.145 4.093 -9.413 1.00 95.12 84 LEU A N 1
ATOM 652 C CA . LEU A 1 84 ? -11.918 4.607 -10.027 1.00 95.12 84 LEU A CA 1
ATOM 653 C C . LEU A 1 84 ? -11.766 4.207 -11.504 1.00 95.12 84 LEU A C 1
ATOM 655 O O . LEU A 1 84 ? -10.752 4.539 -12.127 1.00 95.12 84 LEU A O 1
ATOM 659 N N . ASP A 1 85 ? -12.759 3.510 -12.065 1.00 95.88 85 ASP A N 1
ATOM 660 C CA . ASP A 1 85 ? -12.743 2.971 -13.429 1.00 95.88 85 ASP A CA 1
ATOM 661 C C . ASP A 1 85 ? -11.494 2.093 -13.685 1.00 95.88 85 ASP A C 1
ATOM 663 O O . ASP A 1 85 ? -10.771 2.220 -14.672 1.00 95.88 85 ASP A O 1
ATOM 667 N N . VAL A 1 86 ? -11.171 1.219 -12.734 1.00 95.25 86 VAL A N 1
ATOM 668 C CA . VAL A 1 86 ? -10.035 0.293 -12.800 1.00 95.25 86 VAL A CA 1
ATOM 669 C C . VAL A 1 86 ? -10.518 -1.054 -13.307 1.00 95.25 86 VAL A C 1
ATOM 671 O O . VAL A 1 86 ? -11.445 -1.655 -12.765 1.00 95.25 86 VAL A O 1
ATOM 674 N N . ARG A 1 87 ? -9.848 -1.570 -14.336 1.00 94.00 87 ARG A N 1
ATOM 675 C CA . ARG A 1 87 ? -10.020 -2.956 -14.760 1.00 94.00 87 ARG A CA 1
ATOM 676 C C . ARG A 1 87 ? -9.080 -3.828 -13.942 1.00 94.00 87 ARG A C 1
ATOM 678 O O . ARG A 1 87 ? -7.875 -3.751 -14.150 1.00 94.00 87 ARG A O 1
ATOM 685 N N . LEU A 1 88 ? -9.647 -4.665 -13.079 1.00 93.75 88 LEU A N 1
ATOM 686 C CA . LEU A 1 88 ? -8.868 -5.614 -12.292 1.00 93.75 88 LEU A CA 1
ATOM 687 C C . LEU A 1 88 ? -8.283 -6.706 -13.198 1.00 93.75 88 LEU A C 1
ATOM 689 O O . LEU A 1 88 ? -9.035 -7.345 -13.944 1.00 93.75 88 LEU A O 1
ATOM 693 N N . VAL A 1 89 ? -6.965 -6.902 -13.158 1.00 92.75 89 VAL A N 1
ATOM 694 C CA . VAL A 1 89 ? -6.255 -7.892 -13.994 1.00 92.75 89 VAL A CA 1
ATOM 695 C C . VAL A 1 89 ? -5.501 -8.907 -13.143 1.00 92.75 89 VAL A C 1
ATOM 697 O O . VAL A 1 89 ? -5.437 -10.079 -13.519 1.00 92.75 89 VAL A O 1
ATOM 700 N N . SER A 1 90 ? -4.972 -8.482 -11.999 1.00 90.06 90 SER A N 1
ATOM 701 C CA . SER A 1 90 ? -4.175 -9.318 -11.117 1.00 90.06 90 SER A CA 1
ATOM 702 C C . SER A 1 90 ? -4.971 -10.544 -10.641 1.00 90.06 90 SER A C 1
ATOM 704 O O . SER A 1 90 ? -6.148 -10.429 -10.259 1.00 90.06 90 SER A O 1
ATOM 706 N N . PRO A 1 91 ? -4.366 -11.746 -10.675 1.00 87.88 91 PRO A N 1
ATOM 707 C CA . PRO A 1 91 ? -5.020 -12.957 -10.198 1.00 87.88 91 PRO A CA 1
ATOM 708 C C . PRO A 1 91 ? -5.234 -12.918 -8.681 1.00 87.88 91 PRO A C 1
ATOM 710 O O . PRO A 1 91 ? -6.278 -13.385 -8.217 1.00 87.88 91 PRO A O 1
ATOM 713 N N . ASP A 1 92 ? -4.313 -12.294 -7.948 1.00 88.62 92 ASP A N 1
ATOM 714 C CA . ASP A 1 92 ? -4.258 -12.295 -6.490 1.00 88.62 92 ASP A CA 1
ATOM 715 C C . ASP A 1 92 ? -4.941 -11.071 -5.882 1.00 88.62 92 ASP A C 1
ATOM 717 O O . ASP A 1 92 ? -4.993 -9.988 -6.461 1.00 88.62 92 ASP A O 1
ATOM 721 N N . GLU A 1 93 ? -5.459 -11.226 -4.665 1.00 88.50 93 GLU A N 1
ATOM 722 C CA . GLU A 1 93 ? -6.132 -10.132 -3.966 1.00 88.50 93 GLU A CA 1
ATOM 723 C C . GLU A 1 93 ? -5.181 -8.972 -3.640 1.00 88.50 93 GLU A C 1
ATOM 725 O O . GLU A 1 93 ? -5.567 -7.812 -3.768 1.00 88.50 93 GLU A O 1
ATOM 730 N N . HIS A 1 94 ? -3.933 -9.282 -3.277 1.00 88.94 94 HIS A N 1
ATOM 731 C CA . HIS A 1 94 ? -2.910 -8.283 -2.965 1.00 88.94 94 HIS A CA 1
ATOM 732 C C . HIS A 1 94 ? -2.616 -7.386 -4.175 1.00 88.94 94 HIS A C 1
ATOM 734 O O . HIS A 1 94 ? -2.727 -6.168 -4.071 1.00 88.94 94 HIS A O 1
ATOM 740 N N . GLY A 1 95 ? -2.379 -7.979 -5.350 1.00 89.94 95 GLY A N 1
ATOM 741 C CA . GLY A 1 95 ? -2.146 -7.211 -6.572 1.00 89.94 95 GLY A CA 1
ATOM 742 C C . GLY A 1 95 ? -3.390 -6.449 -7.043 1.00 89.94 95 GLY A C 1
ATOM 743 O O . GLY A 1 95 ? -3.277 -5.317 -7.501 1.00 89.94 95 GLY A O 1
ATOM 744 N N . ARG A 1 96 ? -4.605 -6.992 -6.857 1.00 92.62 96 ARG A N 1
ATOM 745 C CA . ARG A 1 96 ? -5.851 -6.241 -7.134 1.00 92.62 96 ARG A CA 1
ATOM 746 C C . ARG A 1 96 ? -5.994 -5.002 -6.249 1.00 92.62 96 ARG A C 1
ATOM 748 O O . ARG A 1 96 ? -6.522 -3.990 -6.704 1.00 92.62 96 ARG A O 1
ATOM 755 N N . ARG A 1 97 ? -5.546 -5.069 -4.994 1.00 93.12 97 ARG A N 1
ATOM 756 C CA . ARG A 1 97 ? -5.496 -3.908 -4.090 1.00 93.12 97 ARG A CA 1
ATOM 757 C C . ARG A 1 97 ? -4.488 -2.882 -4.578 1.00 93.12 97 ARG A C 1
ATOM 759 O O . ARG A 1 97 ? -4.840 -1.711 -4.688 1.00 93.12 97 ARG A O 1
ATOM 766 N N . ASP A 1 98 ? -3.296 -3.321 -4.971 1.00 92.56 98 ASP A N 1
ATOM 767 C CA . ASP A 1 98 ? -2.265 -2.431 -5.515 1.00 92.56 98 ASP A CA 1
ATOM 768 C C . ASP A 1 98 ? -2.723 -1.739 -6.803 1.00 92.56 98 ASP A C 1
ATOM 770 O O . ASP A 1 98 ? -2.458 -0.550 -6.992 1.00 92.56 98 ASP A O 1
ATOM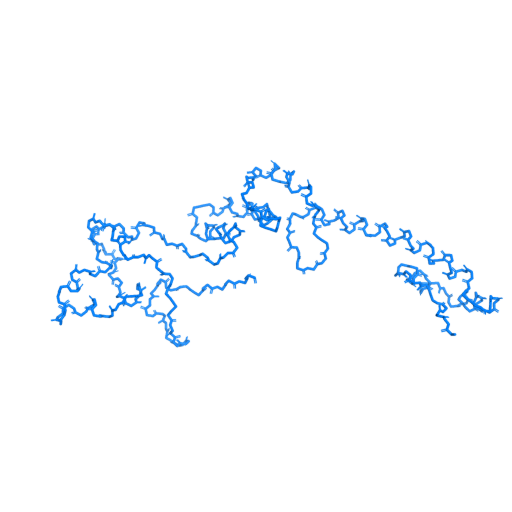 774 N N . GLU A 1 99 ? -3.465 -2.447 -7.662 1.00 93.69 99 GLU A N 1
ATOM 775 C CA . GLU A 1 99 ? -4.068 -1.879 -8.870 1.00 93.69 99 GLU A CA 1
ATOM 776 C C . GLU A 1 99 ? -5.023 -0.727 -8.557 1.00 93.69 99 GLU A C 1
ATOM 778 O O . GLU A 1 99 ? -4.994 0.314 -9.217 1.00 93.69 99 GLU A O 1
ATOM 783 N N . VAL A 1 100 ? -5.869 -0.898 -7.541 1.00 95.50 100 VAL A N 1
ATOM 784 C CA . VAL A 1 100 ? -6.845 0.112 -7.123 1.00 95.50 100 VAL A CA 1
ATOM 785 C C . VAL A 1 100 ? -6.162 1.262 -6.380 1.00 95.50 100 VAL A C 1
ATOM 787 O O . VAL A 1 100 ? -6.434 2.425 -6.681 1.00 95.50 100 VAL A O 1
ATOM 790 N N . ALA A 1 101 ? -5.256 0.961 -5.448 1.00 94.00 101 ALA A N 1
ATOM 791 C CA . ALA A 1 101 ? -4.545 1.949 -4.641 1.00 94.00 101 ALA A CA 1
ATOM 792 C C . ALA A 1 101 ? -3.684 2.885 -5.504 1.00 94.00 101 ALA A C 1
ATOM 794 O O . ALA A 1 101 ? -3.687 4.103 -5.308 1.00 94.00 101 ALA A O 1
ATOM 795 N N . ASN A 1 102 ? -3.002 2.342 -6.517 1.00 92.94 102 ASN A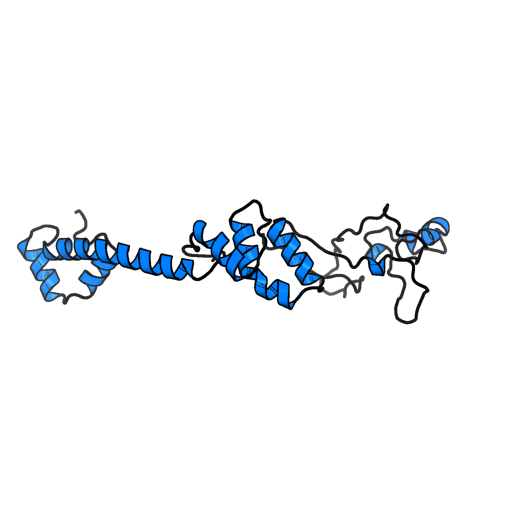 N 1
ATOM 796 C CA . ASN A 1 102 ? -2.122 3.116 -7.392 1.00 92.94 102 ASN A CA 1
ATOM 797 C C . ASN A 1 102 ? -2.817 3.688 -8.637 1.00 92.94 102 ASN A C 1
ATOM 799 O O . ASN A 1 102 ? -2.199 4.457 -9.382 1.00 92.94 102 ASN A O 1
ATOM 803 N N . ALA A 1 103 ? -4.099 3.383 -8.859 1.00 94.19 103 ALA A N 1
ATOM 804 C CA . ALA A 1 103 ? -4.837 3.742 -10.069 1.00 94.19 103 ALA A CA 1
ATOM 805 C C . ALA A 1 103 ? -4.715 5.225 -10.457 1.00 94.19 103 ALA A C 1
ATOM 807 O O . ALA A 1 103 ? -4.439 5.564 -11.612 1.00 94.19 103 ALA A O 1
ATOM 808 N N . VAL A 1 104 ? -4.897 6.127 -9.487 1.00 93.94 104 VAL A N 1
ATOM 809 C CA . VAL A 1 104 ? -4.821 7.579 -9.716 1.00 93.94 104 VAL A CA 1
ATOM 810 C C . VAL A 1 104 ? -3.399 7.991 -10.098 1.00 93.94 104 VAL A C 1
ATOM 812 O O . VAL A 1 104 ? -3.204 8.716 -11.078 1.00 93.94 104 VAL A O 1
ATOM 815 N N . ALA A 1 105 ? -2.400 7.494 -9.367 1.00 93.31 105 ALA A N 1
ATOM 816 C CA . ALA A 1 105 ? -0.998 7.818 -9.600 1.00 93.31 105 ALA A CA 1
ATOM 817 C C . ALA A 1 105 ? -0.513 7.311 -10.969 1.00 93.31 105 ALA A C 1
ATOM 819 O O . ALA A 1 105 ? 0.244 8.007 -11.652 1.00 93.31 105 ALA A O 1
ATOM 820 N N . TRP A 1 106 ? -0.968 6.130 -11.392 1.00 93.81 106 TRP A N 1
ATOM 821 C CA . TRP A 1 106 ? -0.681 5.571 -12.713 1.00 93.81 106 TRP A CA 1
ATOM 822 C C . TRP A 1 106 ? -1.360 6.359 -13.834 1.00 93.81 106 TRP A C 1
ATOM 824 O O . TRP A 1 106 ? -0.717 6.666 -14.839 1.00 93.81 106 TRP A O 1
ATOM 834 N N . ARG A 1 107 ? -2.623 6.777 -13.660 1.00 93.81 107 ARG A N 1
ATOM 835 C CA . ARG A 1 107 ? -3.321 7.625 -14.646 1.00 93.81 107 ARG A CA 1
ATOM 836 C C . ARG A 1 107 ? -2.634 8.978 -14.835 1.00 93.81 107 ARG A C 1
ATOM 838 O O . ARG A 1 107 ? -2.519 9.439 -15.971 1.00 93.81 107 ARG A O 1
ATOM 845 N N . GLN A 1 108 ? -2.163 9.601 -13.754 1.00 94.56 108 GLN A N 1
ATOM 846 C CA . GLN A 1 108 ? -1.450 10.884 -13.813 1.00 94.56 108 GLN A CA 1
ATOM 847 C C . GLN A 1 108 ? -0.099 10.778 -14.534 1.00 94.56 108 GLN A C 1
ATOM 849 O O . GLN A 1 108 ? 0.299 11.712 -15.225 1.00 94.56 108 GLN A O 1
ATOM 854 N N . ARG A 1 109 ? 0.587 9.636 -14.408 1.00 93.88 109 ARG A N 1
ATOM 855 C CA . ARG A 1 109 ? 1.915 9.381 -14.994 1.00 93.88 109 ARG A CA 1
ATOM 856 C C . ARG A 1 109 ? 1.870 8.516 -16.258 1.00 93.88 109 ARG A C 1
ATOM 858 O O . ARG A 1 109 ? 2.895 7.968 -16.670 1.00 93.88 109 ARG A O 1
ATOM 865 N N . LYS A 1 110 ? 0.701 8.386 -16.893 1.00 90.81 110 LYS A N 1
ATOM 866 C CA . LYS A 1 110 ? 0.534 7.587 -18.114 1.00 90.81 110 LYS A CA 1
ATOM 867 C C . LYS A 1 110 ? 1.533 8.015 -19.197 1.00 90.81 110 LYS A C 1
ATOM 869 O O . LYS A 1 110 ? 1.778 9.203 -19.394 1.00 90.81 110 LYS A O 1
ATOM 874 N N . GLY A 1 111 ? 2.096 7.043 -19.909 1.00 86.19 111 GLY A N 1
ATOM 875 C CA . GLY A 1 111 ? 3.089 7.288 -20.961 1.00 86.19 111 GLY A CA 1
ATOM 876 C C . GLY A 1 111 ? 4.517 7.525 -20.459 1.00 86.19 111 GLY A C 1
ATOM 877 O O . GLY A 1 111 ? 5.405 7.741 -21.278 1.00 86.19 111 GLY A O 1
ATOM 878 N N . THR A 1 112 ? 4.762 7.461 -19.147 1.00 90.19 112 THR A N 1
ATOM 879 C CA . THR A 1 112 ? 6.124 7.404 -18.598 1.00 90.19 112 THR A CA 1
ATOM 880 C C . THR A 1 112 ? 6.584 5.957 -18.448 1.00 90.19 112 THR A C 1
ATOM 882 O O . THR A 1 112 ? 5.778 5.083 -18.136 1.00 90.19 112 THR A O 1
ATOM 885 N N . LEU A 1 113 ? 7.885 5.713 -18.634 1.00 88.31 113 LEU A N 1
ATOM 886 C CA . LEU A 1 113 ? 8.499 4.392 -18.465 1.00 88.31 113 LEU A CA 1
ATOM 887 C C . LEU A 1 113 ? 8.215 3.810 -17.070 1.00 88.31 113 LEU A C 1
ATOM 889 O O . LEU A 1 113 ? 7.659 2.724 -16.955 1.00 88.31 113 LEU A O 1
ATOM 893 N N . ALA A 1 114 ? 8.466 4.623 -16.039 1.00 87.56 114 ALA A N 1
ATOM 894 C CA . ALA A 1 114 ? 8.288 4.253 -14.640 1.00 87.56 114 ALA A CA 1
ATOM 895 C C . ALA A 1 114 ? 6.845 3.860 -14.294 1.00 87.56 114 ALA A C 1
ATOM 897 O O . ALA A 1 114 ? 6.629 3.000 -13.451 1.00 87.56 114 ALA A O 1
ATOM 898 N N . ALA A 1 115 ? 5.835 4.479 -14.918 1.00 91.62 115 ALA A N 1
ATOM 899 C CA . ALA A 1 115 ? 4.450 4.078 -14.677 1.00 91.62 115 ALA A CA 1
ATOM 900 C C . ALA A 1 115 ? 4.151 2.694 -15.264 1.00 91.62 115 ALA A C 1
ATOM 902 O O . ALA A 1 115 ? 3.421 1.929 -14.646 1.00 91.62 115 ALA A O 1
ATOM 903 N N . ILE A 1 116 ? 4.700 2.370 -16.439 1.00 91.25 116 ILE A N 1
ATOM 904 C CA . ILE A 1 116 ? 4.483 1.061 -17.066 1.00 91.25 116 ILE A CA 1
ATOM 905 C C . ILE A 1 116 ? 5.231 -0.027 -16.284 1.00 91.25 116 ILE A C 1
ATOM 907 O O . ILE A 1 116 ? 4.658 -1.088 -16.064 1.00 91.25 116 ILE A O 1
ATOM 911 N N . GLU A 1 117 ? 6.452 0.256 -15.816 1.00 90.00 117 GLU A N 1
ATOM 912 C CA . GLU A 1 117 ? 7.216 -0.631 -14.922 1.00 90.00 117 GLU A CA 1
ATOM 913 C C . GLU A 1 117 ? 6.417 -0.908 -13.650 1.00 90.00 117 GLU A C 1
ATOM 915 O O . GLU A 1 117 ? 6.064 -2.051 -13.399 1.00 90.00 117 GLU A O 1
ATOM 920 N N . GLN A 1 118 ? 5.978 0.135 -12.939 1.00 89.81 118 GLN A N 1
ATOM 921 C CA . GLN A 1 118 ? 5.174 -0.017 -11.722 1.00 89.81 118 GLN A CA 1
ATOM 922 C C . GLN A 1 118 ? 3.886 -0.824 -11.934 1.00 89.81 118 GLN A C 1
ATOM 924 O O . GLN A 1 118 ? 3.509 -1.604 -11.066 1.00 89.81 118 GLN A O 1
ATOM 929 N N . ILE A 1 119 ? 3.198 -0.645 -13.068 1.00 90.88 119 ILE A N 1
ATOM 930 C CA . ILE A 1 119 ? 2.017 -1.455 -13.401 1.00 90.88 119 ILE A CA 1
ATOM 931 C C . ILE A 1 119 ? 2.424 -2.916 -13.621 1.00 90.88 119 ILE A C 1
ATOM 933 O O . ILE A 1 119 ? 1.770 -3.818 -13.106 1.00 90.88 119 ILE A O 1
ATOM 937 N N . ALA A 1 120 ? 3.483 -3.164 -14.394 1.00 89.62 120 ALA A N 1
ATOM 938 C CA . ALA A 1 120 ? 3.936 -4.513 -14.707 1.00 89.62 120 ALA A CA 1
ATOM 939 C C . ALA A 1 120 ? 4.430 -5.258 -13.459 1.00 89.62 120 ALA A C 1
ATOM 941 O O . ALA A 1 120 ? 4.113 -6.433 -13.301 1.00 89.62 120 ALA A O 1
ATOM 942 N N . GLU A 1 121 ? 5.127 -4.574 -12.555 1.00 88.12 121 GLU A N 1
ATOM 943 C CA . GLU A 1 121 ? 5.578 -5.124 -11.276 1.00 88.12 121 GLU A CA 1
ATOM 944 C C . GLU A 1 121 ? 4.400 -5.398 -10.336 1.00 88.12 121 GLU A C 1
ATOM 946 O O . GLU A 1 121 ? 4.306 -6.489 -9.783 1.00 88.12 121 GLU A O 1
ATOM 951 N N . ALA A 1 122 ? 3.447 -4.467 -10.208 1.00 86.38 122 ALA A N 1
ATOM 952 C CA . ALA A 1 122 ? 2.274 -4.663 -9.354 1.00 86.38 122 ALA A CA 1
ATOM 953 C C . ALA A 1 122 ? 1.375 -5.818 -9.837 1.00 86.38 122 ALA A C 1
ATOM 955 O O . ALA A 1 122 ? 0.869 -6.601 -9.034 1.00 86.38 122 ALA A O 1
ATOM 956 N N . VAL A 1 123 ? 1.187 -5.961 -11.154 1.00 86.75 123 VAL A N 1
ATOM 957 C CA . VAL A 1 123 ? 0.373 -7.043 -11.734 1.00 86.75 123 VAL A CA 1
ATOM 958 C C . VAL A 1 123 ? 1.139 -8.367 -11.768 1.00 86.75 123 VAL A C 1
ATOM 960 O O . VAL A 1 123 ? 0.560 -9.418 -11.500 1.00 86.75 123 VAL A O 1
ATOM 963 N N . GLY A 1 124 ? 2.419 -8.320 -12.138 1.00 84.00 124 GLY A N 1
ATOM 964 C CA . GLY A 1 124 ? 3.265 -9.486 -12.385 1.00 84.00 124 GLY A CA 1
ATOM 965 C C . GLY A 1 124 ? 4.011 -10.013 -11.161 1.00 84.00 124 GLY A C 1
ATOM 966 O O . GLY A 1 124 ? 4.517 -11.130 -11.229 1.00 84.00 124 GLY A O 1
ATOM 967 N N . GLN A 1 125 ? 4.077 -9.241 -10.070 1.00 83.75 125 GLN A N 1
ATOM 968 C CA . GLN A 1 125 ? 4.767 -9.584 -8.817 1.00 83.75 125 GLN A CA 1
ATOM 969 C C . GLN A 1 125 ? 6.220 -10.042 -9.047 1.00 83.75 125 GLN A C 1
ATOM 971 O O . GLN A 1 125 ? 6.722 -10.979 -8.429 1.00 83.75 125 GLN A O 1
ATOM 976 N N . MET A 1 126 ? 6.894 -9.388 -9.992 1.00 84.19 126 MET A N 1
ATOM 977 C CA . MET A 1 126 ? 8.285 -9.627 -10.371 1.00 84.19 126 MET A CA 1
ATOM 978 C C . MET A 1 126 ? 8.930 -8.303 -10.768 1.00 84.19 126 MET A C 1
ATOM 980 O O . MET A 1 126 ? 8.216 -7.399 -11.191 1.00 84.19 126 MET A O 1
ATOM 984 N N . GLU A 1 127 ? 10.255 -8.199 -10.666 1.00 83.00 127 GLU A N 1
ATOM 985 C CA . GLU A 1 127 ? 10.992 -7.019 -11.132 1.00 83.00 127 GLU A CA 1
ATOM 986 C C . GLU A 1 127 ? 10.852 -6.867 -12.654 1.00 83.00 127 GLU A C 1
ATOM 988 O O . GLU A 1 127 ? 11.023 -7.835 -13.407 1.00 83.00 127 GLU A O 1
ATOM 993 N N . VAL A 1 128 ? 10.542 -5.652 -13.111 1.00 83.44 128 VAL A N 1
ATOM 994 C CA . VAL A 1 128 ? 10.368 -5.355 -14.535 1.00 83.44 128 VAL A CA 1
ATOM 995 C C . VAL A 1 128 ? 11.116 -4.080 -14.893 1.00 83.44 128 VAL A C 1
ATOM 997 O O . VAL A 1 128 ? 10.762 -2.994 -14.454 1.00 83.44 128 VAL A O 1
ATOM 1000 N N . GLU A 1 129 ? 12.083 -4.204 -15.798 1.00 82.38 129 GLU A N 1
ATOM 1001 C CA . GLU A 1 129 ? 12.740 -3.063 -16.437 1.00 82.38 129 GLU A CA 1
ATOM 1002 C C . GLU A 1 129 ? 12.204 -2.911 -17.862 1.00 82.38 129 GLU A C 1
ATOM 1004 O O . GLU A 1 129 ? 12.286 -3.836 -18.682 1.00 82.38 129 GLU A O 1
ATOM 1009 N N . ILE A 1 130 ? 11.681 -1.733 -18.193 1.00 79.81 130 ILE A N 1
ATOM 1010 C CA . ILE A 1 130 ? 11.179 -1.443 -19.533 1.00 79.81 130 ILE A CA 1
ATOM 1011 C C . ILE A 1 130 ? 12.220 -0.623 -20.279 1.00 79.81 130 ILE A C 1
ATOM 1013 O O . ILE A 1 130 ? 12.865 0.280 -19.762 1.00 79.81 130 ILE A O 1
ATOM 1017 N N . GLN A 1 131 ? 12.386 -0.925 -21.562 1.00 76.31 131 GLN A N 1
ATOM 1018 C CA . GLN A 1 131 ? 13.286 -0.188 -22.439 1.00 76.31 131 GLN A CA 1
ATOM 1019 C C . GLN A 1 131 ? 12.494 0.440 -23.580 1.00 76.31 131 GLN A C 1
ATOM 1021 O O . GLN A 1 131 ? 11.619 -0.183 -24.183 1.00 76.31 131 GLN A O 1
ATOM 1026 N N . GLU A 1 132 ? 12.812 1.690 -23.907 1.00 76.62 132 GLU A N 1
ATOM 1027 C CA . GLU A 1 132 ? 12.135 2.410 -24.982 1.00 76.62 132 GLU A CA 1
ATOM 1028 C C . GLU A 1 132 ? 12.467 1.789 -26.350 1.00 76.62 132 GLU A C 1
ATOM 1030 O O . GLU A 1 132 ? 13.590 1.899 -26.847 1.00 76.62 132 GLU A O 1
ATOM 1035 N N . GLY A 1 133 ? 11.471 1.177 -26.999 1.00 70.88 133 GLY A N 1
ATOM 1036 C CA . GLY A 1 133 ? 11.659 0.481 -28.277 1.00 70.88 133 GLY A CA 1
ATOM 1037 C C . GLY A 1 133 ? 12.192 1.367 -29.411 1.00 70.88 133 GLY A C 1
ATOM 1038 O O . GLY A 1 133 ? 12.943 0.886 -30.256 1.00 70.88 133 GLY A O 1
ATOM 1039 N N . TRP A 1 134 ? 11.886 2.672 -29.410 1.00 70.94 134 TRP A N 1
ATOM 1040 C CA . TRP A 1 134 ? 12.360 3.600 -30.446 1.00 70.94 134 TRP A CA 1
ATOM 1041 C C . TRP A 1 134 ? 13.887 3.754 -30.461 1.00 70.94 134 TRP A C 1
ATOM 1043 O O . TRP A 1 134 ? 14.456 3.968 -31.528 1.00 70.94 134 TRP A O 1
ATOM 1053 N N . ARG A 1 135 ? 14.568 3.566 -29.318 1.00 66.12 135 ARG A N 1
ATOM 1054 C CA . ARG A 1 135 ? 16.041 3.602 -29.235 1.00 66.12 135 ARG A CA 1
ATOM 1055 C C . ARG A 1 135 ? 16.709 2.446 -29.978 1.00 66.12 135 ARG A C 1
ATOM 1057 O O . ARG A 1 135 ? 17.918 2.467 -30.179 1.00 66.12 135 ARG A O 1
ATOM 1064 N N . ARG A 1 136 ? 15.930 1.433 -30.360 1.00 61.62 136 ARG A N 1
ATOM 1065 C CA . ARG A 1 136 ? 16.387 0.241 -31.084 1.00 61.62 136 ARG A CA 1
ATOM 1066 C C . ARG A 1 136 ? 16.000 0.256 -32.556 1.00 61.62 136 ARG A C 1
ATOM 1068 O O . ARG A 1 136 ? 16.384 -0.649 -33.288 1.00 61.62 136 ARG A O 1
ATOM 1075 N N . ILE A 1 137 ? 15.235 1.256 -32.992 1.00 62.88 137 ILE A N 1
ATOM 1076 C CA . ILE A 1 137 ? 14.880 1.428 -34.398 1.00 62.88 137 ILE A CA 1
ATOM 1077 C C . ILE A 1 137 ? 16.047 2.113 -35.111 1.00 62.88 137 ILE A C 1
ATOM 1079 O O . ILE A 1 137 ? 16.688 3.009 -34.560 1.00 62.88 137 ILE A O 1
ATOM 1083 N N . ALA A 1 138 ? 16.304 1.706 -36.355 1.00 63.84 138 ALA A N 1
ATOM 1084 C CA . ALA A 1 138 ? 17.232 2.401 -37.235 1.00 63.84 138 ALA A CA 1
ATOM 1085 C C . ALA A 1 138 ? 16.859 3.880 -37.336 1.00 63.84 138 ALA A C 1
ATOM 1087 O O . ALA A 1 138 ? 15.790 4.231 -37.838 1.00 63.84 138 ALA A O 1
ATOM 1088 N N . VAL A 1 139 ? 17.764 4.748 -36.913 1.00 66.31 139 VAL A N 1
ATOM 1089 C CA . VAL A 1 139 ? 17.647 6.186 -37.129 1.00 66.31 139 VAL A CA 1
ATOM 1090 C C . VAL A 1 139 ? 18.919 6.688 -37.783 1.00 66.31 139 VAL A C 1
ATOM 1092 O O . VAL A 1 139 ? 20.011 6.176 -37.534 1.00 66.31 139 VAL A O 1
ATOM 1095 N N . THR A 1 140 ? 18.793 7.693 -38.643 1.00 70.12 140 THR A N 1
ATOM 1096 C CA . THR A 1 140 ? 19.968 8.365 -39.196 1.00 70.12 140 THR A CA 1
ATOM 1097 C C . THR A 1 140 ? 20.803 8.931 -38.040 1.00 70.12 140 THR A C 1
ATOM 1099 O O . THR A 1 140 ? 20.232 9.594 -37.166 1.00 70.12 140 THR A O 1
ATOM 1102 N N . PRO A 1 141 ? 22.129 8.690 -38.003 1.00 68.50 141 PRO A N 1
ATOM 1103 C CA . PRO A 1 141 ? 22.989 9.241 -36.965 1.00 68.50 141 PRO A CA 1
ATOM 1104 C C . PRO A 1 141 ? 22.817 10.758 -36.878 1.00 68.50 141 PRO A C 1
ATOM 1106 O O . PRO A 1 141 ? 22.902 11.459 -37.887 1.00 68.50 141 PRO A O 1
ATOM 1109 N N . ARG A 1 142 ? 22.574 11.268 -35.670 1.00 68.56 142 ARG A N 1
ATOM 1110 C CA . ARG A 1 142 ? 22.405 12.700 -35.404 1.00 68.56 142 ARG A CA 1
ATOM 1111 C C . ARG A 1 142 ? 23.301 13.141 -34.260 1.00 68.56 142 ARG A C 1
ATOM 1113 O O . ARG A 1 142 ? 23.611 12.365 -33.356 1.00 68.56 142 ARG A O 1
ATOM 1120 N N . ILE A 1 143 ? 23.685 14.413 -34.290 1.00 75.38 143 ILE A N 1
ATOM 1121 C CA . ILE A 1 143 ? 24.431 15.049 -33.202 1.00 75.38 143 ILE A CA 1
ATOM 1122 C C . ILE A 1 143 ? 23.607 14.902 -31.910 1.00 75.38 143 ILE A C 1
ATOM 1124 O O . ILE A 1 143 ? 22.414 15.214 -31.897 1.00 75.38 143 ILE A O 1
ATOM 1128 N N . GLY A 1 144 ? 24.235 14.374 -30.855 1.00 72.25 144 GLY A N 1
ATOM 1129 C CA . GLY A 1 144 ? 23.591 14.083 -29.567 1.00 72.25 144 GLY A CA 1
ATOM 1130 C C . GLY A 1 144 ? 23.136 12.631 -29.359 1.00 72.25 144 GLY A C 1
ATOM 1131 O O . GLY A 1 144 ? 22.590 12.331 -28.304 1.00 72.25 144 GLY A O 1
ATOM 1132 N N . MET A 1 145 ? 23.370 11.725 -30.316 1.00 71.88 145 MET A N 1
ATOM 1133 C CA . MET A 1 145 ? 23.116 10.282 -30.160 1.00 71.88 145 MET A CA 1
ATOM 1134 C C . MET A 1 145 ? 24.392 9.470 -30.443 1.00 71.88 145 MET A C 1
ATOM 1136 O O . MET A 1 145 ? 24.527 8.900 -31.528 1.00 71.88 145 MET A O 1
ATOM 1140 N N . PRO A 1 146 ? 25.370 9.453 -29.514 1.00 72.38 146 PRO A N 1
ATOM 1141 C CA . PRO A 1 146 ? 26.583 8.660 -29.682 1.00 72.38 146 PRO A CA 1
ATOM 1142 C C . PRO A 1 146 ? 26.266 7.159 -29.643 1.00 72.38 146 PRO A C 1
ATOM 1144 O O . PRO A 1 146 ? 25.355 6.719 -28.941 1.00 72.38 146 PRO A O 1
ATOM 1147 N N . ARG A 1 147 ? 27.046 6.362 -30.383 1.00 76.06 147 ARG A N 1
ATOM 1148 C CA . ARG A 1 147 ? 26.995 4.898 -30.293 1.00 76.06 147 ARG A CA 1
ATOM 1149 C C . ARG A 1 147 ? 27.398 4.488 -28.871 1.00 76.06 147 ARG A C 1
ATOM 1151 O O . ARG A 1 147 ? 28.502 4.820 -28.448 1.00 76.06 147 ARG A O 1
ATOM 1158 N N . LEU A 1 148 ? 26.516 3.793 -28.150 1.00 75.12 148 LEU A N 1
ATOM 1159 C CA . LEU A 1 148 ? 26.839 3.229 -26.834 1.00 75.12 148 LEU A CA 1
ATOM 1160 C C . LEU A 1 148 ? 27.885 2.108 -26.981 1.00 75.12 148 LEU A C 1
ATOM 1162 O O . LEU A 1 148 ? 27.823 1.393 -27.986 1.00 75.12 148 LEU A O 1
ATOM 1166 N N . PRO A 1 149 ? 28.808 1.941 -26.015 1.00 77.25 149 PRO A N 1
ATOM 1167 C CA . PRO A 1 149 ? 29.749 0.823 -26.018 1.00 77.25 149 PRO A CA 1
ATOM 1168 C C . PRO A 1 149 ? 29.013 -0.510 -25.827 1.00 77.25 149 PRO A C 1
ATOM 1170 O O . PRO A 1 149 ? 27.949 -0.561 -25.208 1.00 77.25 149 PRO A O 1
ATOM 1173 N N . ALA A 1 150 ? 29.577 -1.604 -26.324 1.00 77.00 150 ALA A N 1
ATOM 1174 C CA . ALA A 1 150 ? 28.970 -2.932 -26.265 1.00 77.00 150 ALA A CA 1
ATOM 1175 C C . ALA A 1 150 ? 28.724 -3.405 -24.823 1.00 77.00 150 ALA A C 1
ATOM 1177 O O . ALA A 1 150 ? 27.648 -3.921 -24.519 1.00 77.00 150 ALA A O 1
ATOM 1178 N N . GLY A 1 151 ? 29.647 -3.104 -23.903 1.00 73.75 151 GLY A N 1
ATOM 1179 C CA . GLY A 1 151 ? 29.482 -3.419 -22.481 1.00 73.75 151 GLY A CA 1
ATOM 1180 C C . GLY A 1 151 ? 28.271 -2.735 -21.832 1.00 73.75 151 GLY A C 1
ATOM 1181 O O . GLY A 1 151 ? 27.627 -3.313 -20.961 1.00 73.75 151 GLY A O 1
ATOM 1182 N N . ALA A 1 152 ? 27.876 -1.545 -22.305 1.00 69.00 152 ALA A N 1
ATOM 1183 C CA . ALA A 1 152 ? 26.658 -0.870 -21.844 1.00 69.00 152 ALA A CA 1
ATOM 1184 C C . ALA A 1 152 ? 25.369 -1.609 -22.254 1.00 69.00 152 ALA A C 1
ATOM 1186 O O . ALA A 1 152 ? 24.305 -1.361 -21.692 1.00 69.00 152 ALA A O 1
ATOM 1187 N N . LEU A 1 153 ? 25.461 -2.514 -23.227 1.00 69.12 153 LEU A N 1
ATOM 1188 C CA . LEU A 1 153 ? 24.363 -3.342 -23.713 1.00 69.12 153 LEU A CA 1
ATOM 1189 C C . LEU A 1 153 ? 24.452 -4.792 -23.211 1.00 69.12 153 LEU A C 1
ATOM 1191 O O . LEU A 1 153 ? 23.640 -5.612 -23.630 1.00 69.12 153 LEU A O 1
ATOM 1195 N N . GLY A 1 154 ? 25.406 -5.102 -22.322 1.00 70.50 154 GLY A N 1
ATOM 1196 C CA . GLY A 1 154 ? 25.628 -6.459 -21.806 1.00 70.50 154 GLY A CA 1
ATOM 1197 C C . GLY A 1 154 ? 26.304 -7.394 -22.796 1.00 70.50 154 GLY A C 1
ATOM 1198 O O . GLY A 1 154 ? 26.146 -8.606 -22.704 1.00 70.50 154 GLY A O 1
ATOM 1199 N N . GLU A 1 155 ? 27.018 -6.827 -23.762 1.00 75.88 155 GLU A N 1
ATOM 1200 C CA . GLU A 1 155 ? 27.637 -7.540 -24.872 1.00 75.88 155 GLU A CA 1
ATOM 1201 C C . GLU A 1 155 ? 29.163 -7.444 -24.778 1.00 75.88 155 GLU A C 1
ATOM 1203 O O . GLU A 1 155 ? 29.705 -6.559 -24.113 1.00 75.88 155 GLU A O 1
ATOM 1208 N N . ASP A 1 156 ? 29.860 -8.363 -25.444 1.00 78.81 156 ASP A N 1
ATOM 1209 C CA . ASP A 1 156 ? 31.324 -8.463 -25.400 1.00 78.81 156 ASP A CA 1
ATOM 1210 C C . ASP A 1 156 ? 32.016 -7.182 -25.920 1.00 78.81 156 ASP A C 1
ATOM 1212 O O . ASP A 1 156 ? 31.599 -6.592 -26.921 1.00 78.81 156 ASP A O 1
ATOM 1216 N N . ALA A 1 157 ? 33.110 -6.768 -25.276 1.00 80.38 157 ALA A N 1
ATOM 1217 C CA . ALA A 1 157 ? 33.911 -5.614 -25.682 1.00 80.38 157 ALA A CA 1
ATOM 1218 C C . ALA A 1 157 ? 34.506 -5.764 -27.097 1.00 80.38 157 ALA A C 1
ATOM 1220 O O . ALA A 1 157 ? 34.713 -4.757 -27.777 1.00 80.38 157 ALA A O 1
ATOM 1221 N N . ALA A 1 158 ? 34.664 -6.996 -27.600 1.00 82.50 158 ALA A N 1
ATOM 1222 C CA . ALA A 1 158 ? 35.119 -7.272 -28.967 1.00 82.50 158 ALA A CA 1
ATOM 1223 C C . ALA A 1 158 ? 34.258 -6.593 -30.058 1.00 82.50 158 ALA A C 1
ATOM 1225 O O . ALA A 1 158 ? 34.712 -6.366 -31.183 1.00 82.50 158 ALA A O 1
ATOM 1226 N N . PHE A 1 159 ? 33.004 -6.236 -29.752 1.00 79.56 159 PHE A N 1
ATOM 1227 C CA . PHE A 1 159 ? 32.150 -5.470 -30.665 1.00 79.56 159 PHE A CA 1
ATOM 1228 C C . PHE A 1 159 ? 32.645 -4.031 -30.894 1.00 79.56 159 PHE A C 1
ATOM 1230 O O . PHE A 1 159 ? 32.386 -3.463 -31.961 1.00 79.56 159 PHE A O 1
ATOM 1237 N N . ASP A 1 160 ? 33.357 -3.431 -29.938 1.00 80.88 160 ASP A N 1
ATOM 1238 C CA . ASP A 1 160 ? 33.892 -2.070 -30.050 1.00 80.88 160 ASP A CA 1
ATOM 1239 C C . ASP A 1 160 ? 35.239 -2.005 -30.785 1.00 80.88 160 ASP A C 1
ATOM 1241 O O . ASP A 1 160 ? 35.565 -0.983 -31.401 1.00 80.88 160 ASP A O 1
ATOM 1245 N N . GLU A 1 161 ? 35.975 -3.114 -30.814 1.00 84.88 161 GLU A N 1
ATOM 1246 C CA . GLU A 1 161 ? 37.328 -3.245 -31.362 1.00 84.88 161 GLU A CA 1
ATOM 1247 C C . GLU A 1 161 ? 37.332 -3.385 -32.890 1.00 84.88 161 GLU A C 1
ATOM 1249 O O . GLU A 1 161 ? 37.726 -4.393 -33.475 1.00 84.88 161 GLU A O 1
ATOM 1254 N N . ARG A 1 162 ? 36.902 -2.330 -33.590 1.00 79.56 162 ARG A N 1
ATOM 1255 C CA . ARG A 1 162 ? 36.785 -2.339 -35.060 1.00 79.56 162 ARG A CA 1
ATOM 1256 C C . ARG A 1 162 ? 38.092 -2.673 -35.791 1.00 79.56 162 ARG A C 1
ATOM 1258 O O . ARG A 1 162 ? 38.029 -3.204 -36.899 1.00 79.56 162 ARG A O 1
ATOM 1265 N N . ALA A 1 163 ? 39.238 -2.324 -35.211 1.00 84.50 163 ALA A N 1
ATOM 1266 C CA . ALA A 1 163 ? 40.550 -2.572 -35.804 1.00 84.50 163 ALA A CA 1
ATOM 1267 C C . ALA A 1 163 ? 40.934 -4.061 -35.781 1.00 84.50 163 ALA A C 1
ATOM 1269 O O . ALA A 1 163 ? 41.556 -4.539 -36.725 1.00 84.50 163 ALA A O 1
ATOM 1270 N N . GLU A 1 164 ? 40.525 -4.784 -34.739 1.00 85.81 164 GLU A N 1
ATOM 1271 C CA . GLU A 1 164 ? 40.910 -6.180 -34.504 1.00 85.81 164 GLU A CA 1
ATOM 1272 C C . GLU A 1 164 ? 39.824 -7.146 -35.004 1.00 85.81 164 GLU A C 1
ATOM 1274 O O . GLU A 1 164 ? 40.119 -8.178 -35.612 1.00 85.81 164 GLU A O 1
ATOM 1279 N N . HIS A 1 165 ? 38.550 -6.762 -34.864 1.00 83.62 165 HIS A N 1
ATOM 1280 C CA . HIS A 1 165 ? 37.395 -7.596 -35.192 1.00 83.62 165 HIS A CA 1
ATOM 1281 C C . HIS A 1 165 ? 36.354 -6.867 -36.072 1.00 83.62 165 HIS A C 1
ATOM 1283 O O . HIS A 1 165 ? 35.226 -6.592 -35.649 1.00 83.62 165 HIS A O 1
ATOM 1289 N N . PRO A 1 166 ? 36.659 -6.599 -37.358 1.00 83.62 166 PRO A N 1
ATOM 1290 C CA . PRO A 1 166 ? 35.798 -5.801 -38.240 1.00 83.62 166 PRO A CA 1
ATOM 1291 C C . PRO A 1 166 ? 34.414 -6.420 -38.507 1.00 83.62 166 PRO A C 1
ATOM 1293 O O . PRO A 1 166 ? 33.427 -5.692 -38.621 1.00 83.62 166 PRO A O 1
ATOM 1296 N N . LEU A 1 167 ? 34.307 -7.753 -38.576 1.00 83.81 167 LEU A N 1
ATOM 1297 C CA . LEU A 1 167 ? 33.022 -8.450 -38.761 1.00 83.81 167 LEU A CA 1
ATOM 1298 C C . LEU A 1 167 ? 32.118 -8.354 -37.526 1.00 83.81 167 LEU A C 1
ATOM 1300 O O . LEU A 1 167 ? 30.894 -8.300 -37.656 1.00 83.81 167 LEU A O 1
ATOM 1304 N N . TRP A 1 168 ? 32.720 -8.319 -36.339 1.00 81.00 168 TRP A N 1
ATOM 1305 C CA . TRP A 1 168 ? 32.003 -8.154 -35.081 1.00 81.00 168 TRP A CA 1
ATOM 1306 C C . TRP A 1 168 ? 31.530 -6.714 -34.946 1.00 81.00 168 TRP A C 1
ATOM 1308 O O . TRP A 1 168 ? 30.335 -6.482 -34.783 1.00 81.00 168 TRP A O 1
ATOM 1318 N N . ALA A 1 169 ? 32.416 -5.744 -35.180 1.00 78.75 169 ALA A N 1
ATOM 1319 C CA . ALA A 1 169 ? 32.066 -4.328 -35.176 1.00 78.75 169 ALA A CA 1
ATOM 1320 C C . ALA A 1 169 ? 30.967 -3.963 -36.190 1.00 78.75 169 ALA A C 1
ATOM 1322 O O . ALA A 1 169 ? 30.153 -3.086 -35.910 1.00 78.75 169 ALA A O 1
ATOM 1323 N N . ALA A 1 170 ? 30.881 -4.644 -37.340 1.00 79.75 170 ALA A N 1
ATOM 1324 C CA . ALA A 1 170 ? 29.788 -4.468 -38.307 1.00 79.75 170 ALA A CA 1
ATOM 1325 C C . ALA A 1 170 ? 28.424 -4.983 -37.802 1.00 79.75 170 ALA A C 1
ATOM 1327 O O . ALA A 1 170 ? 27.379 -4.556 -38.289 1.00 79.75 170 ALA A O 1
ATOM 1328 N N . ARG A 1 171 ? 28.429 -5.888 -36.819 1.00 77.19 171 ARG A N 1
ATOM 1329 C CA . ARG A 1 171 ? 27.250 -6.445 -36.138 1.00 77.19 171 ARG A CA 1
ATOM 1330 C C . ARG A 1 171 ? 27.013 -5.809 -34.768 1.00 77.19 171 ARG A C 1
ATOM 1332 O O . ARG A 1 171 ? 26.288 -6.384 -33.954 1.00 77.19 171 ARG A O 1
ATOM 1339 N N . HIS A 1 172 ? 27.649 -4.671 -34.495 1.00 77.50 172 HIS A N 1
ATOM 1340 C CA . HIS A 1 172 ? 27.566 -4.018 -33.200 1.00 77.50 172 HIS A CA 1
ATOM 1341 C C . HIS A 1 172 ? 26.099 -3.662 -32.869 1.00 77.50 172 HIS A C 1
ATOM 1343 O O . HIS A 1 172 ? 25.427 -3.025 -33.681 1.00 77.50 172 HIS A O 1
ATOM 1349 N N . PRO A 1 173 ? 25.598 -4.030 -31.679 1.00 73.06 173 PRO A N 1
ATOM 1350 C CA . PRO A 1 173 ? 24.178 -3.935 -31.322 1.00 73.06 173 PRO A CA 1
ATOM 1351 C C . PRO A 1 173 ? 23.624 -2.503 -31.293 1.00 73.06 173 PRO A C 1
ATOM 1353 O O . PRO A 1 173 ? 22.466 -2.288 -31.624 1.00 73.06 173 PRO A O 1
ATOM 1356 N N . ALA A 1 174 ? 24.453 -1.510 -30.953 1.00 72.44 174 ALA A N 1
ATOM 1357 C CA . ALA A 1 174 ? 24.084 -0.090 -31.020 1.00 72.44 174 ALA A CA 1
ATOM 1358 C C . ALA A 1 174 ? 24.202 0.542 -32.423 1.00 72.44 174 ALA A C 1
ATOM 1360 O O . ALA A 1 174 ? 24.086 1.763 -32.546 1.00 72.44 174 ALA A O 1
ATOM 1361 N N . LEU A 1 175 ? 24.515 -0.225 -33.478 1.00 73.12 175 LEU A N 1
ATOM 1362 C CA . LEU A 1 175 ? 24.495 0.338 -34.828 1.00 73.12 175 LEU A CA 1
ATOM 1363 C C . LEU A 1 175 ? 23.045 0.570 -35.262 1.00 73.12 175 LEU A C 1
ATOM 1365 O O . LEU A 1 175 ? 22.216 -0.324 -35.083 1.00 73.12 175 LEU A O 1
ATOM 1369 N N . PRO A 1 176 ? 22.740 1.717 -35.896 1.00 61.16 176 PRO A N 1
ATOM 1370 C CA . PRO A 1 176 ? 21.445 1.956 -36.514 1.00 61.16 176 PRO A CA 1
ATOM 1371 C C . PRO A 1 176 ? 21.316 1.066 -37.757 1.00 61.16 176 PRO A C 1
ATOM 1373 O O . PRO A 1 176 ? 21.541 1.486 -38.890 1.00 61.16 176 PRO A O 1
ATOM 1376 N N . THR A 1 177 ? 21.022 -0.209 -37.536 1.00 58.81 177 THR A N 1
ATOM 1377 C CA . THR A 1 177 ? 20.703 -1.177 -38.583 1.00 58.81 177 THR A CA 1
ATOM 1378 C C . THR A 1 177 ? 19.244 -1.001 -38.970 1.00 58.81 177 THR A C 1
ATOM 1380 O O . THR A 1 177 ? 18.405 -0.763 -38.109 1.00 58.81 177 THR A O 1
ATOM 1383 N N . THR A 1 178 ? 18.924 -1.119 -40.262 1.00 45.78 178 THR A N 1
ATOM 1384 C CA . THR A 1 178 ? 17.576 -0.935 -40.843 1.00 45.78 178 THR A CA 1
ATOM 1385 C C . THR A 1 178 ? 16.502 -1.868 -40.273 1.00 45.78 178 THR A C 1
ATOM 1387 O O . THR A 1 178 ? 15.327 -1.736 -40.611 1.00 45.78 178 THR A O 1
ATOM 1390 N N . THR A 1 179 ? 16.868 -2.815 -39.411 1.00 55.03 179 THR A N 1
ATOM 1391 C CA . THR A 1 179 ? 15.967 -3.780 -38.785 1.00 55.03 179 THR A CA 1
ATOM 1392 C C . THR A 1 179 ? 16.416 -4.005 -37.347 1.00 55.03 179 THR A C 1
ATOM 1394 O O . THR A 1 179 ? 17.587 -4.283 -37.113 1.00 55.03 179 THR A O 1
ATOM 1397 N N . VAL A 1 180 ? 15.486 -3.902 -36.394 1.00 55.44 180 VAL A N 1
ATOM 1398 C CA . VAL A 1 180 ? 15.729 -4.247 -34.984 1.00 55.44 180 VAL A CA 1
ATOM 1399 C C . VAL A 1 180 ? 16.252 -5.689 -34.915 1.00 55.44 180 VAL A C 1
ATOM 1401 O O . VAL A 1 180 ? 15.563 -6.610 -35.357 1.00 55.44 180 VAL A O 1
ATOM 1404 N N . ASP A 1 181 ? 17.459 -5.907 -34.382 1.00 61.69 181 ASP A N 1
ATOM 1405 C CA . ASP A 1 181 ? 18.008 -7.261 -34.224 1.00 61.69 181 ASP A CA 1
ATOM 1406 C C . ASP A 1 181 ? 17.407 -7.944 -32.986 1.00 61.69 181 ASP A C 1
ATOM 1408 O O . ASP A 1 181 ? 17.945 -7.873 -31.882 1.00 61.69 181 ASP A O 1
ATOM 1412 N N . PHE A 1 182 ? 16.272 -8.624 -33.170 1.00 61.50 182 PHE A N 1
ATOM 1413 C CA . PHE A 1 182 ? 15.570 -9.348 -32.100 1.00 61.50 182 PHE A CA 1
ATOM 1414 C C . PHE A 1 182 ? 16.358 -10.525 -31.505 1.00 61.50 182 PHE A C 1
ATOM 1416 O O . PHE A 1 182 ? 15.947 -11.065 -30.481 1.00 61.50 182 PHE A O 1
ATOM 1423 N N . ARG A 1 183 ? 17.488 -10.932 -32.105 1.00 65.81 183 ARG A N 1
ATOM 1424 C CA . ARG A 1 183 ? 18.353 -11.981 -31.535 1.00 65.81 183 ARG A CA 1
ATOM 1425 C C . ARG A 1 183 ? 19.099 -11.507 -30.290 1.00 65.81 183 ARG A C 1
ATOM 1427 O O . ARG A 1 183 ? 19.594 -12.341 -29.541 1.00 65.81 183 ARG A O 1
ATOM 1434 N N . ARG A 1 184 ? 19.185 -10.190 -30.085 1.00 62.31 184 ARG A N 1
ATOM 1435 C CA . ARG A 1 184 ? 19.792 -9.565 -28.909 1.00 62.31 184 ARG A CA 1
ATOM 1436 C C . ARG A 1 184 ? 18.690 -8.939 -28.052 1.00 62.31 184 ARG A C 1
ATOM 1438 O O . ARG A 1 184 ? 18.350 -7.761 -28.241 1.00 62.31 184 ARG A O 1
ATOM 1445 N N . PRO A 1 185 ? 18.055 -9.722 -27.161 1.00 58.56 185 PRO A N 1
ATOM 1446 C CA . PRO A 1 185 ? 17.021 -9.192 -26.285 1.00 58.56 185 PRO A CA 1
ATOM 1447 C C . PRO A 1 185 ? 17.581 -8.046 -25.436 1.00 58.56 185 PRO A C 1
ATOM 1449 O O . PRO A 1 185 ? 18.764 -7.999 -25.108 1.00 58.56 185 PRO A O 1
ATOM 1452 N N . ALA A 1 186 ? 16.726 -7.077 -25.109 1.00 60.84 186 ALA A N 1
ATOM 1453 C CA . ALA A 1 186 ? 17.055 -6.092 -24.089 1.00 60.84 186 ALA A CA 1
ATOM 1454 C C . ALA A 1 186 ? 17.136 -6.815 -22.750 1.00 60.84 186 ALA A C 1
ATOM 1456 O O . ALA A 1 186 ? 16.106 -7.234 -22.237 1.00 60.84 186 ALA A O 1
ATOM 1457 N N . GLY A 1 187 ? 18.340 -7.003 -22.223 1.00 60.72 187 GLY A N 1
ATOM 1458 C CA . GLY A 1 187 ? 18.523 -7.449 -20.851 1.00 60.72 187 GLY A CA 1
ATOM 1459 C C . GLY A 1 187 ? 18.777 -6.252 -19.949 1.00 60.72 187 GLY A C 1
ATOM 1460 O O . GLY A 1 187 ? 19.516 -5.343 -20.332 1.00 60.72 187 GLY A O 1
ATOM 1461 N N . ALA A 1 188 ? 18.205 -6.265 -18.747 1.00 59.00 188 ALA A N 1
ATOM 1462 C CA . ALA A 1 188 ? 18.820 -5.549 -17.641 1.00 59.00 188 ALA A CA 1
ATOM 1463 C C . ALA A 1 188 ? 20.171 -6.227 -17.366 1.00 59.00 188 ALA A C 1
ATOM 1465 O O . ALA A 1 188 ? 20.247 -7.449 -17.232 1.00 59.00 188 ALA A O 1
ATOM 1466 N N . VAL A 1 189 ? 21.249 -5.450 -17.359 1.00 59.81 189 VAL A N 1
ATOM 1467 C CA . VAL A 1 189 ? 22.606 -5.966 -17.159 1.00 59.81 189 VAL A CA 1
ATOM 1468 C C . VAL A 1 189 ? 23.068 -5.481 -15.803 1.00 59.81 189 VAL A C 1
ATOM 1470 O O . VAL A 1 189 ? 23.154 -4.274 -15.572 1.00 59.81 189 VAL A O 1
ATOM 1473 N N . GLN A 1 190 ? 23.378 -6.413 -14.906 1.00 57.19 190 GLN A N 1
ATOM 1474 C CA . GLN A 1 190 ? 24.014 -6.068 -13.646 1.00 57.19 190 GLN A CA 1
ATOM 1475 C C . GLN A 1 190 ? 25.436 -5.596 -13.947 1.00 57.19 190 GLN A C 1
ATOM 1477 O O . GLN A 1 190 ? 26.322 -6.389 -14.262 1.00 57.19 190 GLN A O 1
ATOM 1482 N N . VAL A 1 191 ? 25.656 -4.287 -13.877 1.00 54.19 191 VAL A N 1
ATOM 1483 C CA . VAL A 1 191 ? 26.995 -3.730 -14.043 1.00 54.19 191 VAL A CA 1
ATOM 1484 C C . VAL A 1 191 ? 27.669 -3.728 -12.673 1.00 54.19 191 VAL A C 1
ATOM 1486 O O . VAL A 1 191 ? 27.285 -2.967 -11.787 1.00 54.19 191 VAL A O 1
ATOM 1489 N N . ALA A 1 192 ? 28.667 -4.591 -12.483 1.00 52.41 192 ALA A N 1
ATOM 1490 C CA . ALA A 1 192 ? 29.530 -4.569 -11.305 1.00 52.41 192 ALA A CA 1
ATOM 1491 C C . ALA A 1 192 ? 30.509 -3.386 -11.416 1.00 52.41 192 ALA A C 1
ATOM 1493 O O . ALA A 1 192 ? 31.665 -3.552 -11.796 1.00 52.41 192 ALA A O 1
ATOM 1494 N N . VAL A 1 193 ? 30.023 -2.171 -11.162 1.00 54.22 193 VAL A N 1
ATOM 1495 C CA . VAL A 1 193 ? 30.859 -0.963 -11.109 1.00 54.22 193 VAL A CA 1
ATOM 1496 C C . VAL A 1 193 ? 31.200 -0.665 -9.648 1.00 54.22 193 VAL A C 1
ATOM 1498 O O . VAL A 1 193 ? 30.330 -0.757 -8.785 1.00 54.22 193 VAL A O 1
ATOM 1501 N N . ALA A 1 194 ? 32.459 -0.322 -9.362 1.00 53.88 194 ALA A N 1
ATOM 1502 C CA . ALA A 1 194 ? 32.866 0.183 -8.049 1.00 53.88 194 ALA A CA 1
ATOM 1503 C C . ALA A 1 194 ? 32.134 1.503 -7.733 1.00 53.88 194 ALA A C 1
ATOM 1505 O O . ALA A 1 194 ? 31.939 2.307 -8.642 1.00 53.88 194 ALA A O 1
ATOM 1506 N N . GLU A 1 195 ? 31.755 1.736 -6.469 1.00 49.19 195 GLU A N 1
ATOM 1507 C CA . GLU A 1 195 ? 30.903 2.868 -6.037 1.00 49.19 195 GLU A CA 1
ATOM 1508 C C . GLU A 1 195 ? 31.402 4.258 -6.490 1.00 49.19 195 GLU A C 1
ATOM 1510 O O . GLU A 1 195 ? 30.589 5.156 -6.701 1.00 49.19 195 GLU A O 1
ATOM 1515 N N . ASP A 1 196 ? 32.710 4.410 -6.724 1.00 49.69 196 ASP A N 1
ATOM 1516 C CA . ASP A 1 196 ? 33.355 5.672 -7.115 1.00 49.69 196 ASP A CA 1
ATOM 1517 C C . ASP A 1 196 ? 33.536 5.856 -8.634 1.00 49.69 196 ASP A C 1
ATOM 1519 O O . ASP A 1 196 ? 33.972 6.915 -9.095 1.00 49.69 196 ASP A O 1
ATOM 1523 N N . ALA A 1 197 ? 33.215 4.843 -9.441 1.00 51.19 197 ALA A N 1
ATOM 1524 C CA . ALA A 1 197 ? 33.251 4.944 -10.892 1.00 51.19 197 ALA A CA 1
ATOM 1525 C C . ALA A 1 197 ? 31.843 5.273 -11.407 1.00 51.19 197 ALA A C 1
ATOM 1527 O O . ALA A 1 197 ? 30.944 4.433 -11.405 1.00 51.19 197 ALA A O 1
ATOM 1528 N N . PHE A 1 198 ? 31.658 6.520 -11.861 1.00 38.59 198 PHE A N 1
ATOM 1529 C CA . PHE A 1 198 ? 30.474 6.959 -12.613 1.00 38.59 198 PHE A CA 1
ATOM 1530 C C . PHE A 1 198 ? 30.143 5.892 -13.662 1.00 38.59 198 PHE A C 1
ATOM 1532 O O . PHE A 1 198 ? 31.086 5.396 -14.291 1.00 38.59 198 PHE A O 1
ATOM 1539 N N . PRO A 1 199 ? 28.873 5.485 -13.846 1.00 48.97 199 PRO A N 1
ATOM 1540 C CA . PRO A 1 199 ? 28.589 4.303 -14.635 1.00 48.97 199 PRO A CA 1
ATOM 1541 C C . PRO A 1 199 ? 29.255 4.451 -16.002 1.00 48.97 199 PRO A C 1
ATOM 1543 O O . PRO A 1 199 ? 29.043 5.444 -16.699 1.00 48.97 199 PRO A O 1
ATOM 1546 N N . ALA A 1 200 ? 30.041 3.449 -16.409 1.00 50.16 200 ALA A N 1
ATOM 1547 C CA . ALA A 1 200 ? 30.557 3.377 -17.779 1.00 50.16 200 ALA A CA 1
ATOM 1548 C C . ALA A 1 200 ? 29.407 3.392 -18.814 1.00 50.16 200 ALA A C 1
ATOM 1550 O O . ALA A 1 200 ? 29.634 3.564 -20.010 1.00 50.16 200 ALA A O 1
ATOM 1551 N N . ASN A 1 201 ? 28.162 3.243 -18.342 1.00 49.12 201 ASN A N 1
ATOM 1552 C CA . ASN A 1 201 ? 26.938 3.362 -19.097 1.00 49.12 201 ASN A CA 1
ATOM 1553 C C . ASN A 1 201 ? 26.049 4.542 -18.617 1.00 49.12 201 ASN A C 1
ATOM 1555 O O . ASN A 1 201 ? 25.435 4.447 -17.553 1.00 49.12 201 ASN A O 1
ATOM 1559 N N . PRO A 1 202 ? 25.862 5.608 -19.417 1.00 51.47 202 PRO A N 1
ATOM 1560 C CA . PRO A 1 202 ? 24.982 6.730 -19.073 1.00 51.47 202 PRO A CA 1
ATOM 1561 C C . PRO A 1 202 ? 23.488 6.362 -18.967 1.00 51.47 202 PRO A C 1
ATOM 1563 O O . PRO A 1 202 ? 22.687 7.206 -18.570 1.00 51.47 202 PRO A O 1
A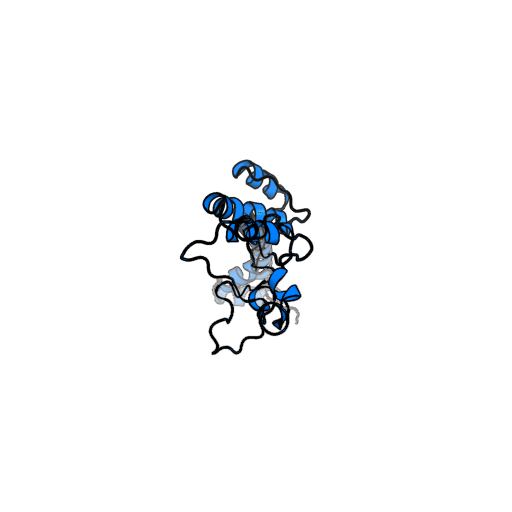TOM 1566 N N . THR A 1 203 ? 23.086 5.134 -19.319 1.00 45.97 203 THR A N 1
ATOM 1567 C CA . THR A 1 203 ? 21.711 4.638 -19.139 1.00 45.97 203 THR A CA 1
ATOM 1568 C C . THR A 1 203 ? 21.531 3.724 -17.929 1.00 45.97 203 THR A C 1
ATOM 1570 O O . THR A 1 203 ? 20.414 3.264 -17.708 1.00 45.97 203 THR A O 1
ATOM 1573 N N . ALA A 1 204 ? 22.585 3.439 -17.156 1.00 51.84 204 ALA A N 1
ATOM 1574 C CA . ALA A 1 204 ? 22.466 2.599 -15.969 1.00 51.84 204 ALA A CA 1
ATOM 1575 C C . ALA A 1 204 ? 21.626 3.300 -14.891 1.00 51.84 204 ALA A C 1
ATOM 1577 O O . ALA A 1 204 ? 21.903 4.437 -14.505 1.00 51.84 204 ALA A O 1
ATOM 1578 N N . LYS A 1 205 ? 20.608 2.601 -14.391 1.00 56.06 205 LYS A N 1
ATOM 1579 C CA . LYS A 1 205 ? 19.821 2.997 -13.224 1.00 56.06 205 LYS A CA 1
ATOM 1580 C C . LYS A 1 205 ? 19.905 1.879 -12.196 1.00 56.06 205 LYS A C 1
ATOM 1582 O O . LYS A 1 205 ? 19.868 0.708 -12.555 1.00 56.06 205 LYS A O 1
ATOM 1587 N N . ARG A 1 206 ? 20.046 2.243 -10.922 1.00 55.91 206 ARG A N 1
ATOM 1588 C CA . ARG A 1 206 ? 19.956 1.289 -9.816 1.00 55.91 206 ARG A CA 1
ATOM 1589 C C . ARG A 1 206 ? 18.477 1.103 -9.497 1.00 55.91 206 ARG A C 1
ATOM 1591 O O . ARG A 1 206 ? 17.862 2.023 -8.962 1.00 55.91 206 ARG A O 1
ATOM 1598 N N . THR A 1 207 ? 17.921 -0.042 -9.862 1.00 54.38 207 THR A N 1
ATOM 1599 C CA . THR A 1 207 ? 16.593 -0.468 -9.418 1.00 54.38 207 THR A CA 1
ATOM 1600 C C . THR A 1 207 ? 16.736 -1.225 -8.101 1.00 54.38 207 THR A C 1
ATOM 1602 O O . THR A 1 207 ? 17.754 -1.865 -7.827 1.00 54.38 207 THR A O 1
ATOM 1605 N N . THR A 1 208 ? 15.749 -1.079 -7.226 1.00 53.94 208 THR A N 1
ATOM 1606 C CA . THR A 1 208 ? 15.632 -1.877 -6.005 1.00 53.94 208 THR A CA 1
ATOM 1607 C C . THR A 1 208 ? 14.221 -2.421 -5.973 1.00 53.94 208 THR A C 1
ATOM 1609 O O . THR A 1 208 ? 13.285 -1.658 -5.737 1.00 53.94 208 THR A O 1
ATOM 1612 N N . PHE A 1 209 ? 14.075 -3.717 -6.218 1.00 47.00 209 PHE A N 1
ATOM 1613 C CA . PHE A 1 209 ? 12.816 -4.414 -6.024 1.00 47.00 209 PHE A CA 1
ATOM 1614 C C . PHE A 1 209 ? 12.699 -4.828 -4.552 1.00 47.00 209 PHE A C 1
ATOM 1616 O O . PHE A 1 209 ? 13.497 -5.623 -4.056 1.00 47.00 209 PHE A O 1
ATOM 1623 N N . SER A 1 210 ? 11.734 -4.251 -3.838 1.00 44.47 210 SER A N 1
ATOM 1624 C CA . SER A 1 210 ? 11.301 -4.730 -2.524 1.00 44.47 210 SER A CA 1
ATOM 1625 C C . SER A 1 210 ? 10.024 -5.543 -2.721 1.00 44.47 210 SER A C 1
ATOM 1627 O O . SER A 1 210 ? 8.928 -5.005 -2.572 1.00 44.47 210 SER A O 1
ATOM 1629 N N . GLY A 1 211 ? 10.182 -6.791 -3.163 1.00 43.84 211 GLY A N 1
ATOM 1630 C CA . GLY A 1 211 ? 9.106 -7.783 -3.098 1.00 43.84 211 GLY A CA 1
ATOM 1631 C C . GLY A 1 211 ? 8.813 -8.195 -1.665 1.00 43.84 211 GLY A C 1
ATOM 1632 O O . GLY A 1 211 ? 9.746 -8.113 -0.830 1.00 43.84 211 GLY A O 1
#

Foldseek 3Di:
DPDLAQPAPQLRVVVVVDDPVVVVVQCVPPVGNRPVSVVSSVVSVVVVVVVLVVQQVVQLVALADDPDGDHRDLVCLVVLCVVLVFDQDAPDSNLSSVSSRCSVVLVVCPPDQVSVQSNCCSRVVDHDHDDDCVQQAQDDDDPPDDQQQLVLQVHDNLLVCCVVRVVSVVVRSSHSDNDRPPVRDRDDDPDPDDPPDDPSHPPDDDDDDPD